Protein 5IJA (pdb70)

CATH classification: 3.40.50.1450

Structure (mmCIF, N/CA/C/O backbone):
data_5IJA
#
_entry.id   5IJA
#
_cell.length_a   43.209
_cell.length_b   64.467
_cell.length_c   106.906
_cell.angle_alpha   90.00
_cell.angle_beta   90.00
_cell.angle_gamma   90.00
#
_symmetry.space_group_name_H-M   'P 21 21 21'
#
loop_
_entity.id
_entity.type
_entity.pdbx_description
1 polymer 'Hydrogenase-specific maturation endopeptidase'
2 water water
#
loop_
_atom_site.group_PDB
_atom_site.id
_atom_site.type_symbol
_atom_site.label_atom_id
_atom_site.label_alt_id
_atom_site.label_comp_id
_atom_site.label_asym_id
_atom_site.label_entity_id
_atom_site.label_seq_id
_atom_site.pdbx_PDB_ins_code
_atom_site.Cartn_x
_atom_site.Cartn_y
_atom_site.Cartn_z
_atom_site.occupancy
_atom_site.B_iso_or_equiv
_atom_site.auth_seq_id
_atom_site.auth_comp_id
_atom_site.auth_asym_id
_atom_site.auth_atom_id
_atom_site.pdbx_PDB_model_num
ATOM 1 N N . MET A 1 1 ? 37.472 35.327 23.902 1.00 65.07 1 MET A N 1
ATOM 2 C CA . MET A 1 1 ? 37.929 36.016 25.105 1.00 60.30 1 MET A CA 1
ATOM 3 C C . MET A 1 1 ? 36.776 36.370 26.046 1.00 59.69 1 MET A C 1
ATOM 4 O O . MET A 1 1 ? 35.936 37.215 25.730 1.00 62.26 1 MET A O 1
ATOM 9 N N . ARG A 1 2 ? 36.741 35.718 27.202 1.00 52.12 2 ARG A N 1
ATOM 10 C CA . ARG A 1 2 ? 35.710 35.989 28.195 1.00 44.29 2 ARG A CA 1
ATOM 11 C C . ARG A 1 2 ? 36.365 36.588 29.412 1.00 42.41 2 ARG A C 1
ATOM 12 O O . ARG A 1 2 ? 37.341 36.046 29.914 1.00 40.58 2 ARG A O 1
ATOM 20 N N . VAL A 1 3 ? 35.819 37.700 29.882 1.00 38.25 3 VAL A N 1
ATOM 21 C CA . VAL A 1 3 ? 36.467 38.504 30.914 1.00 31.86 3 VAL A CA 1
ATOM 22 C C . VAL A 1 3 ? 35.647 38.523 32.187 1.00 31.62 3 VAL A C 1
ATOM 23 O O . VAL A 1 3 ? 34.423 38.644 32.145 1.00 35.48 3 VAL A O 1
ATOM 27 N N . LEU A 1 4 ? 36.309 38.340 33.330 1.00 30.06 4 LEU A N 1
ATOM 28 C CA . LEU A 1 4 ? 35.638 38.454 34.626 1.00 30.00 4 LEU A CA 1
ATOM 29 C C . LEU A 1 4 ? 36.190 39.651 35.387 1.00 32.21 4 LEU A C 1
ATOM 30 O O . LEU A 1 4 ? 37.402 39.829 35.463 1.00 30.47 4 LEU A O 1
ATOM 35 N N . ILE A 1 5 ? 35.307 40.480 35.929 1.00 31.33 5 ILE A N 1
ATOM 36 C CA . ILE A 1 5 ? 35.737 41.645 36.702 1.00 28.40 5 ILE A CA 1
ATOM 37 C C . ILE A 1 5 ? 35.561 41.357 38.186 1.00 30.39 5 ILE A C 1
ATOM 38 O O . ILE A 1 5 ? 34.503 40.909 38.602 1.00 32.09 5 ILE A O 1
ATOM 43 N N . LEU A 1 6 ? 36.620 41.560 38.968 1.00 25.31 6 LEU A N 1
ATOM 44 C CA . LEU A 1 6 ? 36.574 41.381 40.413 1.00 30.49 6 LEU A CA 1
ATOM 45 C C . LEU A 1 6 ? 36.632 42.739 41.086 1.00 30.55 6 LEU A C 1
ATOM 46 O O . LEU A 1 6 ? 37.636 43.425 40.986 1.00 31.15 6 LEU A O 1
ATOM 51 N N . ALA A 1 7 ? 35.557 43.128 41.764 1.00 29.92 7 ALA A N 1
ATOM 52 C CA . ALA A 1 7 ? 35.544 44.405 42.460 1.00 32.85 7 ALA A CA 1
ATOM 53 C C . ALA A 1 7 ? 35.863 44.187 43.923 1.00 31.67 7 ALA A C 1
ATOM 54 O O . ALA A 1 7 ? 35.183 43.405 44.588 1.00 33.67 7 ALA A O 1
ATOM 56 N N . LEU A 1 8 ? 36.873 44.900 44.416 1.00 30.93 8 LEU A N 1
ATOM 57 C CA . LEU A 1 8 ? 37.356 44.762 45.786 1.00 34.01 8 LEU A CA 1
ATOM 58 C C . LEU A 1 8 ? 37.095 46.050 46.525 1.00 36.06 8 LEU A C 1
ATOM 59 O O . LEU A 1 8 ? 36.945 47.098 45.904 1.00 35.98 8 LEU A O 1
ATOM 64 N N . GLY A 1 9 ? 37.076 45.974 47.853 1.00 39.18 9 GLY A N 1
ATOM 65 C CA . GLY A 1 9 ? 36.954 47.162 48.676 1.00 41.72 9 GLY A CA 1
ATOM 66 C C . GLY A 1 9 ? 35.924 47.027 49.783 1.00 40.66 9 GLY A C 1
ATOM 67 O O . GLY A 1 9 ? 35.289 45.986 49.949 1.00 38.53 9 GLY A O 1
ATOM 68 N N . ASN A 1 10 ? 35.778 48.103 50.550 1.00 42.03 10 ASN A N 1
ATOM 69 C CA . ASN A 1 10 ? 34.794 48.191 51.621 1.00 38.85 10 ASN A CA 1
ATOM 70 C C . ASN A 1 10 ? 33.974 49.457 51.413 1.00 44.68 10 ASN A C 1
ATOM 71 O O . ASN A 1 10 ? 34.493 50.571 51.502 1.00 44.28 10 ASN A O 1
ATOM 76 N N . GLU A 1 11 ? 32.700 49.271 51.114 1.00 39.05 11 GLU A N 1
ATOM 77 C CA . GLU A 1 11 ? 31.834 50.382 50.773 1.00 46.98 11 GLU A CA 1
ATOM 78 C C . GLU A 1 11 ? 31.564 51.311 51.956 1.00 50.68 11 GLU A C 1
ATOM 79 O O . GLU A 1 11 ? 31.176 52.464 51.776 1.00 48.39 11 GLU A O 1
ATOM 85 N N . LEU A 1 12 ? 31.769 50.813 53.168 1.00 45.00 12 LEU A N 1
ATOM 86 C CA . LEU A 1 12 ? 31.497 51.620 54.352 1.00 46.94 12 LEU A CA 1
ATOM 87 C C . LEU A 1 12 ? 32.672 52.519 54.755 1.00 48.88 12 LEU A C 1
ATOM 88 O O . LEU A 1 12 ? 32.636 53.171 55.802 1.00 51.25 12 LEU A O 1
ATOM 93 N N . MET A 1 13 ? 33.722 52.555 53.944 1.00 45.68 13 MET A N 1
ATOM 94 C CA . MET A 1 13 ? 34.900 53.346 54.296 1.00 45.07 13 MET A CA 1
ATOM 95 C C . MET A 1 13 ? 35.210 54.367 53.203 1.00 44.79 13 MET A C 1
ATOM 96 O O . MET A 1 13 ? 36.380 54.595 52.855 1.00 48.09 13 MET A O 1
ATOM 101 N N . LYS A 1 14 ? 34.142 54.969 52.691 1.00 44.16 14 LYS A N 1
ATOM 102 C CA . LYS A 1 14 ? 34.204 56.076 51.737 1.00 47.69 14 LYS A CA 1
ATOM 103 C C . LYS A 1 14 ? 34.866 55.678 50.429 1.00 44.43 14 LYS A C 1
ATOM 104 O O . LYS A 1 14 ? 34.309 54.895 49.658 1.00 45.49 14 LYS A O 1
ATOM 110 N N . ASP A 1 15 ? 36.053 56.221 50.194 1.00 45.51 15 ASP A N 1
ATOM 111 C CA . ASP A 1 15 ? 36.779 55.950 48.966 1.00 48.19 15 ASP A CA 1
ATOM 112 C C . ASP A 1 15 ? 37.262 54.504 48.901 1.00 46.84 15 ASP A C 1
ATOM 113 O O . ASP A 1 15 ? 37.632 54.026 47.830 1.00 41.68 15 ASP A O 1
ATOM 118 N N . ASP A 1 16 ? 37.253 53.794 50.031 1.00 44.63 16 ASP A N 1
ATOM 119 C CA . ASP A 1 16 ? 37.626 52.379 49.996 1.00 46.10 16 ASP A CA 1
ATOM 120 C C . ASP A 1 16 ? 36.528 51.530 49.346 1.00 43.16 16 ASP A C 1
ATOM 121 O O . ASP A 1 16 ? 36.682 50.318 49.182 1.00 43.95 16 ASP A O 1
ATOM 126 N N . GLY A 1 17 ? 35.433 52.165 48.941 1.00 38.04 17 GLY A N 1
ATOM 127 C CA . GLY A 1 17 ? 34.415 51.503 48.140 1.00 41.58 17 GLY A CA 1
ATOM 128 C C . GLY A 1 17 ? 34.484 51.857 46.654 1.00 35.26 17 GLY A C 1
ATOM 129 O O . GLY A 1 17 ? 33.563 51.549 45.894 1.00 38.07 17 GLY A O 1
ATOM 130 N N . ALA A 1 18 ? 35.566 52.505 46.234 1.00 36.11 18 ALA A N 1
ATOM 131 C CA . ALA A 1 18 ? 35.651 52.975 44.842 1.00 35.87 18 ALA A CA 1
ATOM 132 C C . ALA A 1 18 ? 35.589 51.796 43.864 1.00 35.31 18 ALA A C 1
ATOM 133 O O . ALA A 1 18 ? 34.873 51.837 42.853 1.00 35.34 18 ALA A O 1
ATOM 135 N N . GLY A 1 19 ? 36.322 50.740 44.193 1.00 36.51 19 GLY A N 1
ATOM 136 C CA . GLY A 1 19 ? 36.305 49.523 43.396 1.00 35.49 19 GLY A CA 1
ATOM 137 C C . GLY A 1 19 ? 34.926 48.923 43.247 1.00 33.53 19 GLY A C 1
ATOM 138 O O . GLY A 1 19 ? 34.546 48.495 42.152 1.00 35.15 19 GLY A O 1
ATOM 139 N N . LEU A 1 20 ? 34.157 48.900 44.341 1.00 33.51 20 LEU A N 1
ATOM 140 C CA . LEU A 1 20 ? 32.817 48.343 44.322 1.00 36.77 20 LEU A CA 1
ATOM 141 C C . LEU A 1 20 ? 31.888 49.202 43.474 1.00 38.23 20 LEU A C 1
ATOM 142 O O . LEU A 1 20 ? 31.048 48.681 42.747 1.00 37.87 20 LEU A O 1
ATOM 147 N N . LYS A 1 21 ? 32.056 50.522 43.547 1.00 39.30 21 LYS A N 1
ATOM 148 C CA . LYS A 1 21 ? 31.196 51.423 42.797 1.00 38.99 21 LYS A CA 1
ATOM 149 C C . LYS A 1 21 ? 31.455 51.274 41.302 1.00 37.14 21 LYS A C 1
ATOM 150 O O . LYS A 1 21 ? 30.529 51.235 40.496 1.00 36.28 21 LYS A O 1
ATOM 156 N N . ALA A 1 22 ? 32.727 51.192 40.937 1.00 36.85 22 ALA A N 1
ATOM 157 C CA . ALA A 1 22 ? 33.092 50.906 39.551 1.00 34.02 22 ALA A CA 1
ATOM 158 C C . ALA A 1 22 ? 32.497 49.570 39.100 1.00 32.89 22 ALA A C 1
ATOM 159 O O . ALA A 1 22 ? 31.921 49.469 38.015 1.00 33.81 22 ALA A O 1
ATOM 161 N N . GLY A 1 23 ? 32.599 48.555 39.953 1.00 34.67 23 GLY A N 1
ATOM 162 C CA . GLY A 1 23 ? 31.994 47.261 39.665 1.00 37.76 23 GLY A CA 1
ATOM 163 C C . GLY A 1 23 ? 30.488 47.302 39.445 1.00 38.80 23 GLY A C 1
ATOM 164 O O . GLY A 1 23 ? 29.960 46.717 38.496 1.00 37.43 23 GLY A O 1
ATOM 165 N N . ARG A 1 24 ? 29.785 48.006 40.318 1.00 38.05 24 ARG A N 1
ATOM 166 C CA . ARG A 1 24 ? 28.343 48.150 40.161 1.00 40.60 24 ARG A CA 1
ATOM 167 C C . ARG A 1 24 ? 27.985 48.850 38.850 1.00 36.46 24 ARG A C 1
ATOM 168 O O . ARG A 1 24 ? 27.050 48.446 38.172 1.00 42.63 24 ARG A O 1
ATOM 176 N N . ILE A 1 25 ? 28.742 49.875 38.472 1.00 37.34 25 ILE A N 1
ATOM 177 C CA . ILE A 1 25 ? 28.513 50.534 37.183 1.00 36.39 25 ILE A CA 1
ATOM 178 C C . ILE A 1 25 ? 28.701 49.555 36.033 1.00 41.18 25 ILE A C 1
ATOM 179 O O . ILE A 1 25 ? 27.898 49.507 35.109 1.00 40.30 25 ILE A O 1
ATOM 184 N N . LEU A 1 26 ? 29.779 48.782 36.084 1.00 37.21 26 LEU A N 1
ATOM 185 C CA . LEU A 1 26 ? 30.020 47.783 35.055 1.00 36.74 26 LEU A CA 1
ATOM 186 C C . LEU A 1 26 ? 28.933 46.694 35.052 1.00 36.02 26 LEU A C 1
ATOM 187 O O . LEU A 1 26 ? 28.526 46.230 33.988 1.00 39.93 26 LEU A O 1
ATOM 192 N N . ALA A 1 27 ? 28.458 46.303 36.236 1.00 35.23 27 ALA A N 1
ATOM 193 C CA . ALA A 1 27 ? 27.423 45.276 36.332 1.00 37.49 27 ALA A CA 1
ATOM 194 C C . ALA A 1 27 ? 26.123 45.764 35.673 1.00 41.28 27 ALA A C 1
ATOM 195 O O . ALA A 1 27 ? 25.481 45.023 34.927 1.00 43.52 27 ALA A O 1
ATOM 197 N N . GLU A 1 28 ? 25.764 47.020 35.934 1.00 42.28 28 GLU A N 1
ATOM 198 C CA . GLU A 1 28 ? 24.580 47.630 35.319 1.00 43.90 28 GLU A CA 1
ATOM 199 C C . GLU A 1 28 ? 24.728 47.688 33.803 1.00 47.36 28 GLU A C 1
ATOM 200 O O . GLU A 1 28 ? 23.737 47.651 33.072 1.00 49.80 28 GLU A O 1
ATOM 206 N N . LYS A 1 29 ? 25.972 47.750 33.331 1.00 44.97 29 LYS A N 1
ATOM 207 C CA . LYS A 1 29 ? 26.244 47.807 31.894 1.00 40.62 29 LYS A CA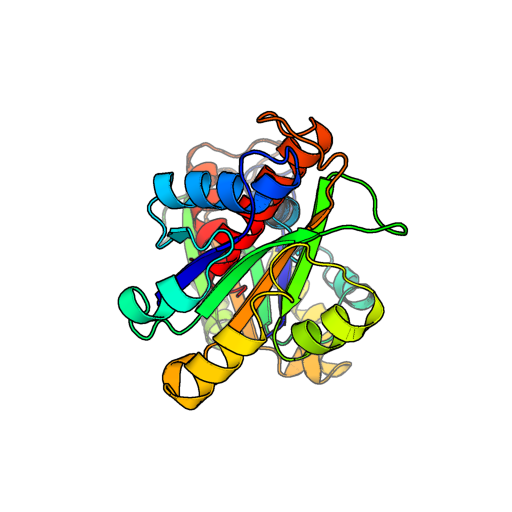 1
ATOM 208 C C . LYS A 1 29 ? 26.310 46.431 31.252 1.00 37.89 29 LYS A C 1
ATOM 209 O O . LYS A 1 29 ? 26.598 46.319 30.065 1.00 41.12 29 LYS A O 1
ATOM 215 N N . GLY A 1 30 ? 26.080 45.389 32.051 1.00 43.25 30 GLY A N 1
ATOM 216 C CA . GLY A 1 30 ? 25.980 44.031 31.537 1.00 40.27 30 GLY A CA 1
ATOM 217 C C . GLY A 1 30 ? 27.213 43.151 31.677 1.00 44.88 30 GLY A C 1
ATOM 218 O O . GLY A 1 30 ? 27.190 41.979 31.297 1.00 40.76 30 GLY A O 1
ATOM 219 N N . TYR A 1 31 ? 28.290 43.700 32.229 1.00 40.62 31 TYR A N 1
ATOM 220 C CA . TYR A 1 31 ? 29.537 42.949 32.330 1.00 38.67 31 TYR A CA 1
ATOM 221 C C . TYR A 1 31 ? 29.475 41.907 33.419 1.00 38.75 31 TYR A C 1
ATOM 222 O O . TYR A 1 31 ? 28.685 42.019 34.364 1.00 38.82 31 TYR A O 1
ATOM 231 N N . ASN A 1 32 ? 30.343 40.903 33.305 1.00 36.76 32 ASN A N 1
ATOM 232 C CA . ASN A 1 32 ? 30.416 39.858 34.302 1.00 31.49 32 ASN A CA 1
ATOM 233 C C . ASN A 1 32 ? 31.245 40.342 35.480 1.00 36.37 32 ASN A C 1
ATOM 234 O O . ASN A 1 32 ? 32.479 40.320 35.425 1.00 33.34 32 ASN A O 1
ATOM 239 N N . VAL A 1 33 ? 30.559 40.794 36.522 1.00 35.73 33 VAL A N 1
ATOM 240 C CA . VAL A 1 33 ? 31.205 41.356 37.704 1.00 35.42 33 VAL A CA 1
ATOM 241 C C . VAL A 1 33 ? 30.945 40.549 38.962 1.00 38.48 33 VAL A C 1
ATOM 242 O O . VAL A 1 33 ? 29.793 40.286 39.323 1.00 38.91 33 VAL A O 1
ATOM 246 N N . LEU A 1 34 ? 32.012 40.166 39.647 1.00 31.81 34 LEU A N 1
ATOM 247 C CA . LEU A 1 34 ? 31.872 39.554 40.963 1.00 34.43 34 LEU A CA 1
ATOM 248 C C . LEU A 1 34 ? 32.271 40.556 42.023 1.00 36.76 34 LEU A C 1
ATOM 249 O O . LEU A 1 34 ? 33.403 41.063 42.026 1.00 30.71 34 LEU A O 1
ATOM 254 N N . GLU A 1 35 ? 31.354 40.844 42.940 1.00 31.98 35 GLU A N 1
ATOM 255 C CA . GLU A 1 35 ? 31.729 41.719 44.032 1.00 30.59 35 GLU A CA 1
ATOM 256 C C . GLU A 1 35 ? 32.437 40.894 45.109 1.00 38.58 35 GLU A C 1
ATOM 257 O O . GLU A 1 35 ? 31.814 40.174 45.896 1.00 37.56 35 GLU A O 1
ATOM 263 N N . VAL A 1 36 ? 33.760 40.969 45.104 1.00 34.51 36 VAL A N 1
ATOM 264 C CA . VAL A 1 36 ? 34.564 40.204 46.043 1.00 35.80 36 VAL A CA 1
ATOM 265 C C . VAL A 1 36 ? 34.570 40.882 47.410 1.00 36.99 36 VAL A C 1
ATOM 266 O O . VAL A 1 36 ? 34.509 40.224 48.445 1.00 38.67 36 VAL A O 1
ATOM 270 N N . GLY A 1 37 ? 34.645 42.206 47.401 1.00 38.39 37 GLY A N 1
ATOM 271 C CA . GLY A 1 37 ? 34.766 42.960 48.636 1.00 37.18 37 GLY A CA 1
ATOM 272 C C . GLY A 1 37 ? 36.084 42.681 49.312 1.00 41.61 37 GLY A C 1
ATOM 273 O O . GLY A 1 37 ? 37.135 43.150 48.860 1.00 41.10 37 GLY A O 1
ATOM 274 N N . THR A 1 38 ? 36.037 41.911 50.402 1.00 40.93 38 THR A N 1
ATOM 275 C CA . THR A 1 38 ? 37.247 41.564 51.140 1.00 43.22 38 THR A CA 1
ATOM 276 C C . THR A 1 38 ? 37.411 40.053 51.289 1.00 44.80 38 THR A C 1
ATOM 277 O O . THR A 1 38 ? 38.198 39.597 52.111 1.00 48.33 38 THR A O 1
ATOM 281 N N . ASP A 1 39 ? 36.688 39.281 50.481 1.00 43.19 39 ASP A N 1
ATOM 282 C CA . ASP A 1 39 ? 36.703 37.825 50.600 1.00 41.94 39 ASP A CA 1
ATOM 283 C C . ASP A 1 39 ? 36.899 37.123 49.254 1.00 33.77 39 ASP A C 1
ATOM 284 O O . ASP A 1 39 ? 35.935 36.830 48.563 1.00 35.07 39 ASP A O 1
ATOM 289 N N . ILE A 1 40 ? 38.145 36.819 48.926 1.00 38.95 40 ILE A N 1
ATOM 290 C CA . ILE A 1 40 ? 38.463 36.276 47.610 1.00 35.32 40 ILE A CA 1
ATOM 291 C C . ILE A 1 40 ? 37.822 34.892 47.379 1.00 34.22 40 ILE A C 1
ATOM 292 O O . ILE A 1 40 ? 37.610 34.486 46.243 1.00 31.32 40 ILE A O 1
ATOM 297 N N . PHE A 1 41 ? 37.467 34.181 48.443 1.00 34.06 41 PHE A N 1
ATOM 298 C CA . PHE A 1 41 ? 36.930 32.829 48.269 1.00 37.49 41 PHE A CA 1
ATOM 299 C C . PHE A 1 41 ? 35.514 32.819 47.677 1.00 35.07 41 PHE A C 1
ATOM 300 O O . PHE A 1 41 ? 34.991 31.762 47.299 1.00 35.28 41 PHE A O 1
ATOM 308 N N . ARG A 1 42 ? 34.901 33.999 47.572 1.00 33.88 42 ARG A N 1
ATOM 309 C CA . ARG A 1 42 ? 33.672 34.148 46.795 1.00 30.32 42 ARG A CA 1
ATOM 310 C C . ARG A 1 42 ? 33.865 33.723 45.345 1.00 35.81 42 ARG A C 1
ATOM 311 O O . ARG A 1 42 ? 32.927 33.350 44.651 1.00 33.41 42 ARG A O 1
ATOM 319 N N . LEU A 1 43 ? 35.104 33.796 44.884 1.00 28.59 43 LEU A N 1
ATOM 320 C CA . LEU A 1 43 ? 35.406 33.448 43.522 1.00 32.24 43 LEU A CA 1
ATOM 321 C C . LEU A 1 43 ? 35.242 31.948 43.254 1.00 30.06 43 LEU A C 1
ATOM 322 O O . LEU A 1 43 ? 35.007 31.539 42.118 1.00 31.45 43 LEU A O 1
ATOM 327 N N . ALA A 1 44 ? 35.421 31.129 44.285 1.00 32.70 44 ALA A N 1
ATOM 328 C CA . ALA A 1 44 ? 35.304 29.682 44.104 1.00 37.78 44 ALA A CA 1
ATOM 329 C C . ALA A 1 44 ? 33.973 29.309 43.450 1.00 45.64 44 ALA A C 1
ATOM 330 O O . ALA A 1 44 ? 33.926 28.521 42.496 1.00 44.54 44 ALA A O 1
ATOM 332 N N . ASN A 1 45 ? 32.899 29.920 43.934 1.00 39.99 45 ASN A N 1
ATOM 333 C CA . ASN A 1 45 ? 31.566 29.630 43.425 1.00 47.73 45 ASN A CA 1
ATOM 334 C C . ASN A 1 45 ? 31.236 30.309 42.097 1.00 47.97 45 ASN A C 1
ATOM 335 O O . ASN A 1 45 ? 30.241 29.971 41.449 1.00 48.02 45 ASN A O 1
ATOM 340 N N . HIS A 1 46 ? 32.063 31.260 41.681 1.00 40.57 46 HIS A N 1
ATOM 341 C CA . HIS A 1 46 ? 31.688 32.117 40.565 1.00 31.68 46 HIS A CA 1
ATOM 342 C C . HIS A 1 46 ? 32.501 31.890 39.283 1.00 38.84 46 HIS A C 1
ATOM 343 O O . HIS A 1 46 ? 31.986 32.036 38.173 1.00 37.67 46 HIS A O 1
ATOM 350 N N . TYR A 1 47 ? 33.779 31.568 39.437 1.00 35.28 47 TYR A N 1
ATOM 351 C CA . TYR A 1 47 ? 34.676 31.469 38.287 1.00 33.04 47 TYR A CA 1
ATOM 352 C C . TYR A 1 47 ? 34.189 30.429 37.283 1.00 36.38 47 TYR A C 1
ATOM 353 O O . TYR A 1 47 ? 33.769 29.339 37.671 1.00 38.42 47 TYR A O 1
ATOM 362 N N . ASN A 1 48 ? 34.248 30.771 36.001 1.00 32.73 48 ASN A N 1
ATOM 363 C CA . ASN A 1 48 ? 33.765 29.889 34.939 1.00 38.73 48 ASN A CA 1
ATOM 364 C C . ASN A 1 48 ? 34.741 29.802 33.770 1.00 41.47 48 ASN A C 1
ATOM 365 O O . ASN A 1 48 ? 34.337 29.752 32.603 1.00 37.87 48 ASN A O 1
ATOM 370 N N . GLY A 1 49 ? 36.035 29.807 34.076 1.00 35.97 49 GLY A N 1
ATOM 371 C CA . GLY A 1 49 ? 37.050 29.601 33.048 1.00 35.46 49 GLY A CA 1
ATOM 372 C C . GLY A 1 49 ? 37.445 30.838 32.257 1.00 33.88 49 GLY A C 1
ATOM 373 O O . GLY A 1 49 ? 38.125 30.735 31.224 1.00 35.62 49 GLY A O 1
ATOM 374 N N . GLU A 1 50 ? 37.042 32.012 32.742 1.00 32.69 50 GLU A N 1
ATOM 375 C CA . GLU A 1 50 ? 37.331 33.266 32.048 1.00 32.38 50 GLU A CA 1
ATOM 376 C C . GLU A 1 50 ? 38.828 33.394 31.858 1.00 34.98 50 GLU A C 1
ATOM 377 O O . GLU A 1 50 ? 39.595 33.011 32.733 1.00 34.11 50 GLU A O 1
ATOM 383 N N . GLU A 1 51 ? 39.237 33.895 30.692 1.00 34.38 51 GLU A N 1
ATOM 384 C CA . GLU A 1 51 ? 40.649 33.907 30.335 1.00 33.59 51 GLU A CA 1
ATOM 385 C C . GLU A 1 51 ? 41.335 35.208 30.730 1.00 34.30 51 GLU A C 1
ATOM 386 O O . GLU A 1 51 ? 42.559 35.299 30.677 1.00 32.73 51 GLU A O 1
ATOM 392 N N . ARG A 1 52 ? 40.534 36.214 31.080 1.00 32.41 52 ARG A N 1
ATOM 393 C CA . ARG A 1 52 ? 41.038 37.502 31.529 1.00 32.00 52 ARG A CA 1
ATOM 394 C C . ARG A 1 52 ? 40.308 37.882 32.804 1.00 32.32 52 ARG A C 1
ATOM 395 O O . ARG A 1 52 ? 39.085 37.733 32.886 1.00 30.77 52 ARG A O 1
ATOM 403 N N . ILE A 1 53 ? 41.069 38.308 33.805 1.00 26.28 53 ILE A N 1
ATOM 404 C CA . ILE A 1 53 ? 40.503 38.786 35.079 1.00 26.59 53 ILE A CA 1
ATOM 405 C C . ILE A 1 53 ? 40.896 40.241 35.298 1.00 29.66 53 ILE A C 1
ATOM 406 O O . ILE A 1 53 ? 42.079 40.576 35.268 1.00 29.99 53 ILE A O 1
ATOM 411 N N . VAL A 1 54 ? 39.924 41.105 35.558 1.00 26.71 54 VAL A N 1
ATOM 412 C CA . VAL A 1 54 ? 40.219 42.508 35.775 1.00 24.94 54 VAL A CA 1
ATOM 413 C C . VAL A 1 54 ? 39.860 42.876 37.209 1.00 30.50 54 VAL A C 1
ATOM 414 O O . VAL A 1 54 ? 38.685 42.901 37.560 1.00 28.97 54 VAL A O 1
ATOM 418 N N . ILE A 1 55 ? 40.870 43.149 38.026 1.00 22.33 55 ILE A N 1
ATOM 419 C CA . ILE A 1 55 ? 40.665 43.480 39.441 1.00 27.20 55 ILE A CA 1
ATOM 420 C C . ILE A 1 55 ? 40.582 44.987 39.595 1.00 28.02 55 ILE A C 1
ATOM 421 O O . ILE A 1 55 ? 41.417 45.703 39.062 1.00 31.53 55 ILE A O 1
ATOM 426 N N . ILE A 1 56 ? 39.574 45.475 40.285 1.00 25.65 56 ILE A N 1
ATOM 427 C CA . ILE A 1 56 ? 39.425 46.892 40.514 1.00 26.63 56 ILE A CA 1
ATOM 428 C C . ILE A 1 56 ? 39.384 47.150 42.005 1.00 32.74 56 ILE A C 1
ATOM 429 O O . ILE A 1 56 ? 38.619 46.568 42.698 1.00 30.97 56 ILE A O 1
ATOM 434 N N . ASP A 1 57 ? 40.244 48.037 42.462 1.00 29.62 57 ASP A N 1
ATOM 435 C CA . ASP A 1 57 ? 40.438 48.281 43.866 1.00 30.89 57 ASP A CA 1
ATOM 436 C C . ASP A 1 57 ? 40.749 49.725 44.214 1.00 36.87 57 ASP A C 1
ATOM 437 O O . ASP A 1 57 ? 41.326 50.429 43.445 1.00 34.32 57 ASP A O 1
ATOM 442 N N . ALA A 1 58 ? 40.371 50.120 45.420 1.00 38.57 58 ALA A N 1
ATOM 443 C CA . ALA A 1 58 ? 40.837 51.367 46.025 1.00 42.42 58 ALA A CA 1
ATOM 444 C C . ALA A 1 58 ? 42.261 51.187 46.530 1.00 42.94 58 ALA A C 1
ATOM 445 O O . ALA A 1 58 ? 42.583 50.153 47.109 1.00 46.26 58 ALA A O 1
ATOM 447 N N . ILE A 1 59 ? 43.122 52.179 46.305 1.00 37.73 59 ILE A N 1
ATOM 448 C CA . ILE A 1 59 ? 44.515 52.081 46.728 1.00 40.03 59 ILE A CA 1
ATOM 449 C C . ILE A 1 59 ? 45.005 53.361 47.401 1.00 47.61 59 ILE A C 1
ATOM 450 O O . ILE A 1 59 ? 44.395 54.412 47.258 1.00 45.11 59 ILE A O 1
ATOM 455 N N . LEU A 1 60 ? 46.104 53.250 48.141 1.00 51.93 60 LEU A N 1
ATOM 456 C CA . LEU A 1 60 ? 46.783 54.415 48.694 1.00 48.80 60 LEU A CA 1
ATOM 457 C C . LEU A 1 60 ? 48.126 54.575 48.017 1.00 56.42 60 LEU A C 1
ATOM 458 O O . LEU A 1 60 ? 48.896 53.624 47.895 1.00 56.12 60 LEU A O 1
ATOM 463 N N . SER A 1 61 ? 48.397 55.791 47.567 1.00 57.81 61 SER A N 1
ATOM 464 C CA . SER A 1 61 ? 49.679 56.114 46.978 1.00 57.98 61 SER A CA 1
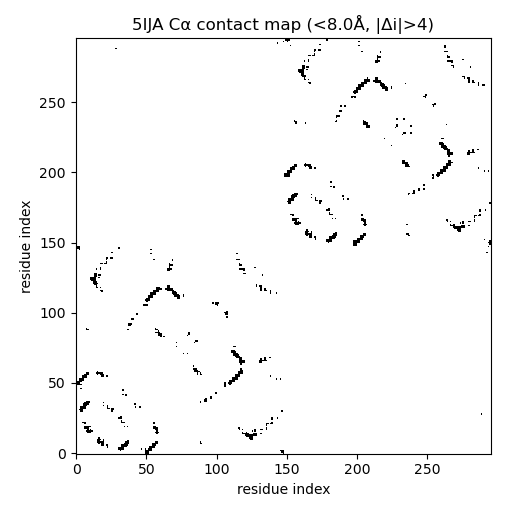ATOM 465 C C . SER A 1 61 ? 50.077 57.523 47.389 1.00 63.03 61 SER A C 1
ATOM 466 O O . SER A 1 61 ? 49.232 58.329 47.799 1.00 59.47 61 SER A O 1
ATOM 469 N N . ASP A 1 62 ? 51.367 57.813 47.297 1.00 65.07 62 ASP A N 1
ATOM 470 C CA . ASP A 1 62 ? 51.850 59.144 47.627 1.00 68.78 62 ASP A CA 1
ATOM 471 C C . ASP A 1 62 ? 52.622 59.748 46.463 1.00 68.10 62 ASP A C 1
ATOM 472 O O . ASP A 1 62 ? 52.879 60.950 46.436 1.00 73.31 62 ASP A O 1
ATOM 477 N N . LYS A 1 63 ? 52.990 58.909 45.503 1.00 62.72 63 LYS A N 1
ATOM 478 C CA . LYS A 1 63 ? 53.543 59.398 44.250 1.00 67.14 63 LYS A CA 1
ATOM 479 C C . LYS A 1 63 ? 52.429 60.075 43.456 1.00 66.83 63 LYS A C 1
ATOM 480 O O . LYS A 1 63 ? 52.678 60.978 42.655 1.00 66.14 63 LYS A O 1
ATOM 486 N N . LEU A 1 64 ? 51.195 59.644 43.705 1.00 62.51 64 LEU A N 1
ATOM 487 C CA . LEU A 1 64 ? 50.057 60.098 42.926 1.00 59.61 64 LEU A CA 1
ATOM 488 C C . LEU A 1 64 ? 49.034 60.814 43.794 1.00 62.80 64 LEU A C 1
ATOM 489 O O . LEU A 1 64 ? 49.012 60.643 45.014 1.00 62.69 64 LEU A O 1
ATOM 494 N N . LYS A 1 65 ? 48.185 61.612 43.150 1.00 58.59 65 LYS A N 1
ATOM 495 C CA . LYS A 1 65 ? 47.161 62.382 43.848 1.00 57.75 65 LYS A CA 1
ATOM 496 C C . LYS A 1 65 ? 45.825 61.646 43.808 1.00 54.28 65 LYS A C 1
ATOM 497 O O . LYS A 1 65 ? 45.606 60.821 42.933 1.00 55.86 65 LYS A O 1
ATOM 499 N N . PRO A 1 66 ? 44.933 61.937 44.761 1.00 50.87 66 PRO A N 1
ATOM 500 C CA . PRO A 1 66 ? 43.606 61.315 44.798 1.00 52.45 66 PRO A CA 1
ATOM 501 C C . PRO A 1 66 ? 42.813 61.425 43.499 1.00 53.61 66 PRO A C 1
ATOM 502 O O . PRO A 1 66 ? 42.830 62.457 42.825 1.00 51.01 66 PRO A O 1
ATOM 506 N N . GLY A 1 67 ? 42.107 60.352 43.162 1.00 51.40 67 GLY A N 1
ATOM 507 C CA . GLY A 1 67 ? 41.300 60.326 41.957 1.00 44.74 67 GLY A CA 1
ATOM 508 C C . GLY A 1 67 ? 42.075 59.798 40.768 1.00 44.57 67 GLY A C 1
ATOM 509 O O . GLY A 1 67 ? 41.509 59.526 39.706 1.00 44.89 67 GLY A O 1
ATOM 510 N N . GLU A 1 68 ? 43.384 59.662 40.946 1.00 42.03 68 GLU A N 1
ATOM 511 C CA . GLU A 1 68 ? 44.239 59.070 39.923 1.00 42.95 68 GLU A CA 1
ATOM 512 C C . GLU A 1 68 ? 43.969 57.579 39.785 1.00 39.53 68 GLU A C 1
ATOM 513 O O . GLU A 1 68 ? 43.588 56.924 40.749 1.00 38.87 68 GLU A O 1
ATOM 519 N N . VAL A 1 69 ? 44.187 57.042 38.594 1.00 36.50 69 VAL A N 1
ATOM 520 C CA . VAL A 1 69 ? 44.000 55.614 38.376 1.00 38.37 69 VAL A CA 1
ATOM 521 C C . VAL A 1 69 ? 45.256 54.963 37.787 1.00 42.54 69 VAL A C 1
ATOM 522 O O . VAL A 1 69 ? 45.878 55.500 36.870 1.00 46.37 69 VAL A O 1
ATOM 526 N N . VAL A 1 70 ? 45.633 53.811 38.336 1.00 41.92 70 VAL A N 1
ATOM 527 C CA . VAL A 1 70 ? 46.723 53.022 37.788 1.00 36.43 70 VAL A CA 1
ATOM 528 C C . VAL A 1 70 ? 46.174 51.765 37.141 1.00 36.12 70 VAL A C 1
ATOM 529 O O . VAL A 1 70 ? 45.093 51.295 37.506 1.00 34.74 70 VAL A O 1
ATOM 533 N N . HIS A 1 71 ? 46.932 51.220 36.192 1.00 34.94 71 HIS A N 1
ATOM 534 C CA . HIS A 1 71 ? 46.559 49.987 35.500 1.00 35.91 71 HIS A CA 1
ATOM 535 C C . HIS A 1 71 ? 47.796 49.163 35.217 1.00 39.03 71 HIS A C 1
ATOM 536 O O . HIS A 1 71 ? 48.614 49.534 34.381 1.00 40.47 71 HIS A O 1
ATOM 543 N N . PHE A 1 72 ? 47.922 48.038 35.915 1.00 35.90 72 PHE A N 1
ATOM 544 C CA . PHE A 1 72 ? 49.036 47.127 35.716 1.00 38.76 72 PHE A CA 1
ATOM 545 C C . PHE A 1 72 ? 48.520 45.759 35.301 1.00 38.98 72 PHE A C 1
ATOM 546 O O . PHE A 1 72 ? 47.356 45.421 35.546 1.00 37.10 72 PHE A O 1
ATOM 554 N N . SER A 1 73 ? 49.376 44.955 34.685 1.00 34.80 73 SER A N 1
ATOM 555 C CA . SER A 1 73 ? 48.975 43.594 34.357 1.00 35.82 73 SER A CA 1
ATOM 556 C C . SER A 1 73 ? 50.131 42.617 34.432 1.00 40.73 73 SER A C 1
ATOM 557 O O . SER A 1 73 ? 51.292 43.002 34.297 1.00 42.66 73 SER A O 1
ATOM 560 N N . GLY A 1 74 ? 49.801 41.346 34.643 1.00 34.74 74 GLY A N 1
ATOM 561 C CA . GLY A 1 74 ? 50.813 40.300 34.660 1.00 42.84 74 GLY A CA 1
ATOM 562 C C . GLY A 1 74 ? 51.743 40.411 35.856 1.00 41.96 74 GLY A C 1
ATOM 563 O O . GLY A 1 74 ? 51.330 40.840 36.944 1.00 41.14 74 GLY A O 1
ATOM 564 N N . GLU A 1 75 ? 53.002 40.018 35.665 1.00 40.70 75 GLU A N 1
ATOM 565 C CA . GLU A 1 75 ? 53.970 40.011 36.760 1.00 44.34 75 GLU A CA 1
ATOM 566 C C . GLU A 1 75 ? 54.198 41.425 37.298 1.00 42.70 75 GLU A C 1
ATOM 567 O O . GLU A 1 75 ? 54.527 41.613 38.466 1.00 44.45 75 GLU A O 1
ATOM 569 N N . GLU A 1 76 ? 53.984 42.414 36.434 1.00 44.58 76 GLU A N 1
ATOM 570 C CA . GLU A 1 76 ? 54.111 43.826 36.785 1.00 43.35 76 GLU A CA 1
ATOM 571 C C . GLU A 1 76 ? 53.281 44.209 38.008 1.00 45.36 76 GLU A C 1
ATOM 572 O O . GLU A 1 76 ? 53.675 45.080 38.775 1.00 46.10 76 GLU A O 1
ATOM 578 N N . ILE A 1 77 ? 52.122 43.568 38.174 1.00 42.65 77 ILE A N 1
ATOM 579 C CA . ILE A 1 77 ? 51.218 43.892 39.278 1.00 41.52 77 ILE A CA 1
ATOM 580 C C . ILE A 1 77 ? 51.911 43.735 40.618 1.00 42.78 77 ILE A C 1
ATOM 581 O O . ILE A 1 77 ? 51.812 44.598 41.497 1.00 39.03 77 ILE A O 1
ATOM 586 N N . PHE A 1 78 ? 52.623 42.625 40.765 1.00 42.39 78 PHE A N 1
ATOM 587 C CA . PHE A 1 78 ? 53.230 42.285 42.046 1.00 42.97 78 PHE A CA 1
ATOM 588 C C . PHE A 1 78 ? 54.496 43.122 42.294 1.00 42.07 78 PHE A C 1
ATOM 589 O O . PHE A 1 78 ? 54.816 43.429 43.436 1.00 46.24 78 PHE A O 1
ATOM 597 N N . GLU A 1 79 ? 55.189 43.512 41.230 1.00 44.81 79 GLU A N 1
ATOM 598 C CA . GLU A 1 79 ? 56.327 44.430 41.359 1.00 42.68 79 GLU A CA 1
ATOM 599 C C . GLU A 1 79 ? 55.859 45.813 41.820 1.00 46.48 79 GLU A C 1
ATOM 600 O O . GLU A 1 79 ? 56.526 46.475 42.607 1.00 48.05 79 GLU A O 1
ATOM 602 N N . LYS A 1 80 ? 54.746 46.279 41.287 1.00 44.06 80 LYS A N 1
ATOM 603 C CA . LYS A 1 80 ? 54.161 47.544 41.682 1.00 45.69 80 LYS A CA 1
ATOM 604 C C . LYS A 1 80 ? 53.608 47.614 43.089 1.00 50.80 80 LYS A C 1
ATOM 605 O O . LYS A 1 80 ? 53.746 48.600 43.766 1.00 52.86 80 LYS A O 1
ATOM 611 N N . LEU A 1 81 ? 52.953 46.559 43.512 1.00 45.58 81 LEU A N 1
ATOM 612 C CA . LEU A 1 81 ? 52.338 46.538 44.801 1.00 50.22 81 LEU A CA 1
ATOM 613 C C . LEU A 1 81 ? 53.399 46.502 45.866 1.00 54.44 81 LEU A C 1
ATOM 614 O O . LEU A 1 81 ? 53.094 46.641 47.032 1.00 56.56 81 LEU A O 1
ATOM 619 N N . LYS A 1 82 ? 54.621 46.191 45.475 1.00 52.13 82 LYS A N 1
ATOM 620 C CA . LYS A 1 82 ? 55.677 46.141 46.443 1.00 57.07 82 LYS A CA 1
ATOM 621 C C . LYS A 1 82 ? 55.947 47.494 47.049 1.00 65.05 82 LYS A C 1
ATOM 622 O O . LYS A 1 82 ? 55.978 47.645 48.255 1.00 64.94 82 LYS A O 1
ATOM 628 N N . ALA A 1 83 ? 56.065 48.492 46.204 1.00 66.73 83 ALA A N 1
ATOM 629 C CA . ALA A 1 83 ? 56.439 49.797 46.689 1.00 71.29 83 ALA A CA 1
ATOM 630 C C . ALA A 1 83 ? 55.391 50.838 46.359 1.00 72.27 83 ALA A C 1
ATOM 631 O O . ALA A 1 83 ? 54.832 51.502 47.227 1.00 74.46 83 ALA A O 1
ATOM 633 N N . GLU A 1 84 ? 55.135 50.977 45.083 1.00 66.90 84 GLU A N 1
ATOM 634 C CA . GLU A 1 84 ? 54.355 52.085 44.630 1.00 65.54 84 GLU A CA 1
ATOM 635 C C . GLU A 1 84 ? 52.934 52.140 45.106 1.00 62.93 84 GLU A C 1
ATOM 636 O O . GLU A 1 84 ? 52.436 53.193 45.381 1.00 59.07 84 GLU A O 1
ATOM 642 N N . ILE A 1 85 ? 52.268 51.014 45.178 1.00 59.90 85 ILE A N 1
ATOM 643 C CA . ILE A 1 85 ? 50.825 51.006 45.324 1.00 60.35 85 ILE A CA 1
ATOM 644 C C . ILE A 1 85 ? 50.417 50.289 46.569 1.00 60.73 85 ILE A C 1
ATOM 645 O O . ILE A 1 85 ? 50.999 49.288 46.874 1.00 62.85 85 ILE A O 1
ATOM 650 N N . ARG A 1 86 ? 49.402 50.759 47.265 1.00 57.93 86 ARG A N 1
ATOM 651 C CA . ARG A 1 86 ? 48.953 50.021 48.432 1.00 58.76 86 ARG A CA 1
ATOM 652 C C . ARG A 1 86 ? 47.479 49.738 48.439 1.00 52.98 86 ARG A C 1
ATOM 653 O O . ARG A 1 86 ? 46.687 50.601 48.691 1.00 51.40 86 ARG A O 1
ATOM 661 N N . SER A 1 87 ? 47.125 48.480 48.233 1.00 57.92 87 SER A N 1
ATOM 662 C CA . SER A 1 87 ? 45.759 48.078 48.437 1.00 50.38 87 SER A CA 1
ATOM 663 C C . SER A 1 87 ? 45.772 46.991 49.425 1.00 55.24 87 SER A C 1
ATOM 664 O O . SER A 1 87 ? 46.146 45.877 49.146 1.00 53.15 87 SER A O 1
ATOM 667 N N . ALA A 1 88 ? 45.236 47.314 50.577 1.00 59.20 88 ALA A N 1
ATOM 668 C CA . ALA A 1 88 ? 45.118 46.370 51.650 1.00 58.17 88 ALA A CA 1
ATOM 669 C C . ALA A 1 88 ? 44.265 45.251 51.106 1.00 54.34 88 ALA A C 1
ATOM 670 O O . ALA A 1 88 ? 44.459 44.109 51.457 1.00 50.35 88 ALA A O 1
ATOM 672 N N . HIS A 1 89 ? 43.285 45.620 50.295 1.00 50.05 89 HIS A N 1
ATOM 673 C CA . HIS A 1 89 ? 42.327 44.676 49.830 1.00 48.02 89 HIS A CA 1
ATOM 674 C C . HIS A 1 89 ? 42.869 43.600 48.926 1.00 45.31 89 HIS A C 1
ATOM 675 O O . HIS A 1 89 ? 42.688 42.460 49.207 1.00 46.53 89 HIS A O 1
ATOM 682 N N . PHE A 1 90 ? 43.610 43.951 47.901 1.00 40.10 90 PHE A N 1
ATOM 683 C CA . PHE A 1 90 ? 44.134 42.924 47.040 1.00 38.20 90 PHE A CA 1
ATOM 684 C C . PHE A 1 90 ? 45.115 42.124 47.852 1.00 43.63 90 PHE A C 1
ATOM 685 O O . PHE A 1 90 ? 45.149 40.937 47.765 1.00 41.69 90 PHE A O 1
ATOM 693 N N . MET A 1 91 ? 45.898 42.802 48.670 1.00 40.48 91 MET A N 1
ATOM 694 C CA . MET A 1 91 ? 46.859 42.119 49.536 1.00 42.22 91 MET A CA 1
ATOM 695 C C . MET A 1 91 ? 46.184 41.035 50.378 1.00 39.66 91 MET A C 1
ATOM 696 O O . MET A 1 91 ? 46.758 39.974 50.612 1.00 41.00 91 MET A O 1
ATOM 701 N N . GLY A 1 92 ? 44.958 41.303 50.807 1.00 34.12 92 GLY A N 1
ATOM 702 C CA . GLY A 1 92 ? 44.200 40.353 51.599 1.00 39.41 92 GLY A CA 1
ATOM 703 C C . GLY A 1 92 ? 43.662 39.198 50.780 1.00 43.66 92 GLY A C 1
ATOM 704 O O . GLY A 1 92 ? 43.206 38.197 51.336 1.00 39.81 92 GLY A O 1
ATOM 705 N N . ALA A 1 93 ? 43.740 39.336 49.457 1.00 41.11 93 ALA A N 1
ATOM 706 C CA . ALA A 1 93 ? 43.165 38.369 48.522 1.00 40.67 93 ALA A CA 1
ATOM 707 C C . ALA A 1 93 ? 44.204 37.461 47.890 1.00 40.60 93 ALA A C 1
ATOM 708 O O . ALA A 1 93 ? 43.866 36.404 47.347 1.00 39.50 93 ALA A O 1
ATOM 710 N N . ILE A 1 94 ? 45.460 37.889 47.925 1.00 34.53 94 ILE A N 1
ATOM 711 C CA . ILE A 1 94 ? 46.526 37.197 47.208 1.00 38.88 94 ILE A CA 1
ATOM 712 C C . ILE A 1 94 ? 46.659 35.719 47.576 1.00 41.07 94 ILE A C 1
ATOM 713 O O . ILE A 1 94 ? 46.754 34.874 46.691 1.00 39.47 94 ILE A O 1
ATOM 718 N N . ASP A 1 95 ? 46.668 35.410 48.868 1.00 40.24 95 ASP A N 1
ATOM 719 C CA . ASP A 1 95 ? 46.887 34.034 49.312 1.00 41.90 95 ASP A CA 1
ATOM 720 C C . ASP A 1 95 ? 45.761 33.121 48.815 1.00 39.45 95 ASP A C 1
ATOM 721 O O . ASP A 1 95 ? 46.007 32.031 48.286 1.00 39.05 95 ASP A O 1
ATOM 726 N N . GLY A 1 96 ? 44.534 33.597 48.955 1.00 33.58 96 GLY A N 1
ATOM 727 C CA . GLY A 1 96 ? 43.361 32.856 48.531 1.00 34.06 96 GLY A CA 1
ATOM 728 C C . GLY A 1 96 ? 43.319 32.743 47.020 1.00 35.51 96 GLY A C 1
ATOM 729 O O . GLY A 1 96 ? 42.935 31.707 46.480 1.00 31.80 96 GLY A O 1
ATOM 730 N N . LEU A 1 97 ? 43.715 33.804 46.324 1.00 30.73 97 LEU A N 1
ATOM 731 C CA . LEU A 1 97 ? 43.752 33.719 44.867 1.00 33.23 97 LEU A CA 1
ATOM 732 C C . LEU A 1 97 ? 44.773 32.675 44.441 1.00 33.62 97 LEU A C 1
ATOM 733 O O . LEU A 1 97 ? 44.522 31.923 43.504 1.00 31.26 97 LEU A O 1
ATOM 738 N N . LYS A 1 98 ? 45.920 32.633 45.128 1.00 33.04 98 LYS A N 1
ATOM 739 C CA . LYS A 1 98 ? 46.964 31.642 44.831 1.00 34.51 98 LYS A CA 1
ATOM 740 C C . LYS A 1 98 ? 46.452 30.212 44.999 1.00 29.31 98 LYS A C 1
ATOM 741 O O . LYS A 1 98 ? 46.743 29.355 44.175 1.00 31.00 98 LYS A O 1
ATOM 747 N N . LEU A 1 99 ? 45.711 29.970 46.074 1.00 32.19 99 LEU A N 1
ATOM 748 C CA . LEU A 1 99 ? 45.144 28.645 46.333 1.00 31.78 99 LEU A CA 1
ATOM 749 C C . LEU A 1 99 ? 44.164 28.261 45.229 1.00 30.37 99 LEU A C 1
ATOM 750 O O . LEU A 1 99 ? 44.205 27.133 44.722 1.00 30.64 99 LEU A O 1
ATOM 755 N N . LEU A 1 100 ? 43.281 29.192 44.859 1.00 28.77 100 LEU A N 1
ATOM 756 C CA . LEU A 1 100 ? 42.310 28.906 43.809 1.00 28.56 100 LEU A CA 1
ATOM 757 C C . LEU A 1 100 ? 42.997 28.639 4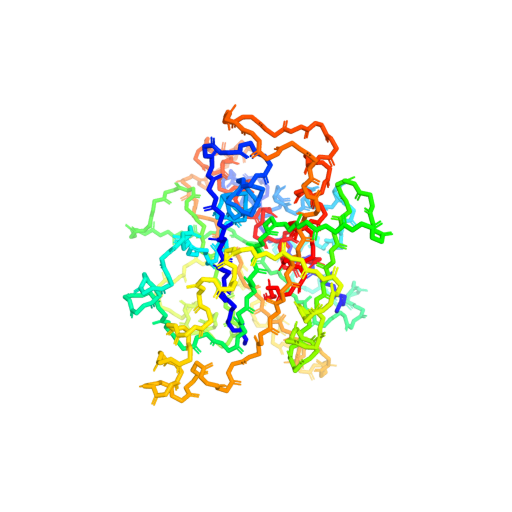2.474 1.00 29.76 100 LEU A C 1
ATOM 758 O O . LEU A 1 100 ? 42.529 27.831 41.694 1.00 29.75 100 LEU A O 1
ATOM 763 N N . MET A 1 101 ? 44.098 29.329 42.206 1.00 29.07 101 MET A N 1
ATOM 764 C CA . MET A 1 101 ? 44.886 29.035 41.013 1.00 28.06 101 MET A CA 1
ATOM 765 C C . MET A 1 101 ? 45.540 27.659 41.045 1.00 29.05 101 MET A C 1
ATOM 766 O O . MET A 1 101 ? 45.630 27.000 40.016 1.00 30.96 101 MET A O 1
ATOM 771 N N . ALA A 1 102 ? 45.993 27.228 42.217 1.00 29.59 102 ALA A N 1
ATOM 772 C CA . ALA A 1 102 ? 46.575 25.891 42.359 1.00 30.27 102 ALA A CA 1
ATOM 773 C C . ALA A 1 102 ? 45.548 24.806 42.068 1.00 36.33 102 ALA A C 1
ATOM 774 O O . ALA A 1 102 ? 45.907 23.669 41.736 1.00 36.95 102 ALA A O 1
ATOM 776 N N . LEU A 1 103 ? 44.273 25.169 42.200 1.00 32.76 103 LEU A N 1
ATOM 777 C CA . LEU A 1 103 ? 43.159 24.234 42.045 1.00 30.85 103 LEU A CA 1
ATOM 778 C C . LEU A 1 103 ? 42.466 24.301 40.691 1.00 32.73 103 LEU A C 1
ATOM 779 O O . LEU A 1 103 ? 41.638 23.435 40.366 1.00 33.01 103 LEU A O 1
ATOM 784 N N . ASP A 1 104 ? 42.794 25.316 39.896 1.00 28.86 104 ASP A N 1
ATOM 785 C CA . ASP A 1 104 ? 42.169 25.484 38.592 1.00 30.32 104 ASP A CA 1
ATOM 786 C C . ASP A 1 104 ? 43.191 26.064 37.616 1.00 32.56 104 ASP A C 1
ATOM 787 O O . ASP A 1 104 ? 43.538 27.242 37.694 1.00 29.09 104 ASP A O 1
ATOM 792 N N . GLU A 1 105 ? 43.697 25.224 36.716 1.00 33.32 105 GLU A N 1
ATOM 793 C CA . GLU A 1 105 ? 44.723 25.648 35.759 1.00 34.24 105 GLU A CA 1
ATOM 794 C C . GLU A 1 105 ? 44.281 26.806 34.885 1.00 34.53 105 GLU A C 1
ATOM 795 O O . GLU A 1 105 ? 45.117 27.574 34.411 1.00 36.01 105 GLU A O 1
ATOM 801 N N . ARG A 1 106 ? 42.980 26.943 34.652 1.00 33.65 106 ARG A N 1
ATOM 802 C CA . ARG A 1 106 ? 42.513 28.031 33.804 1.00 30.46 106 ARG A CA 1
ATOM 803 C C . ARG A 1 106 ? 42.708 29.354 34.509 1.00 27.98 106 ARG A C 1
ATOM 804 O O . ARG A 1 106 ? 43.060 30.354 33.878 1.00 31.18 106 ARG A O 1
ATOM 812 N N . LEU A 1 107 ? 42.454 29.349 35.819 1.00 25.78 107 LEU A N 1
ATOM 813 C CA . LEU A 1 107 ? 42.610 30.548 36.630 1.00 29.20 107 LEU A CA 1
ATOM 814 C C . LEU A 1 107 ? 44.076 30.886 36.751 1.00 28.57 107 LEU A C 1
ATOM 815 O O . LEU A 1 107 ? 44.471 32.057 36.684 1.00 31.16 107 LEU A O 1
ATOM 820 N N . LYS A 1 108 ? 44.884 29.851 36.927 1.00 29.39 108 LYS A N 1
ATOM 821 C CA . LYS A 1 108 ? 46.332 30.031 37.051 1.00 31.30 108 LYS A CA 1
ATOM 822 C C . LYS A 1 108 ? 46.915 30.688 35.801 1.00 31.89 108 LYS A C 1
ATOM 823 O O . LYS A 1 108 ? 47.790 31.547 35.911 1.00 34.05 108 LYS A O 1
ATOM 829 N N . ARG A 1 109 ? 46.421 30.298 34.626 1.00 31.85 109 ARG A N 1
ATOM 830 C CA . ARG A 1 109 ? 46.956 30.800 33.353 1.00 34.00 109 ARG A CA 1
ATOM 831 C C . ARG A 1 109 ? 46.243 32.060 32.846 1.00 37.27 109 ARG A C 1
ATOM 832 O O . ARG A 1 109 ? 46.630 32.633 31.823 1.00 34.35 109 ARG A O 1
ATOM 834 N N . ALA A 1 110 ? 45.205 32.497 33.556 1.00 31.74 110 ALA A N 1
ATOM 835 C CA . ALA A 1 110 ? 44.414 33.637 33.103 1.00 31.12 110 ALA A CA 1
ATOM 836 C C . ALA A 1 110 ? 45.226 34.926 33.103 1.00 32.04 110 ALA A C 1
ATOM 837 O O . ALA A 1 110 ? 46.143 35.090 33.903 1.00 34.32 110 ALA A O 1
ATOM 839 N N . GLU A 1 111 ? 44.860 35.840 32.210 1.00 31.85 111 GLU A N 1
ATOM 840 C CA . GLU A 1 111 ? 45.511 37.141 32.118 1.00 33.81 111 GLU A CA 1
ATOM 841 C C . GLU A 1 111 ? 44.974 38.056 33.212 1.00 34.93 111 GLU A C 1
ATOM 842 O O . GLU A 1 111 ? 43.780 38.321 33.249 1.00 33.42 111 GLU A O 1
ATOM 848 N N . ILE A 1 112 ? 45.844 38.529 34.098 1.00 31.11 112 ILE A N 1
ATOM 849 C CA . ILE A 1 112 ? 45.384 39.337 35.223 1.00 32.91 112 ILE A CA 1
ATOM 850 C C . ILE A 1 112 ? 45.702 40.814 35.033 1.00 37.12 112 ILE A C 1
ATOM 851 O O . ILE A 1 112 ? 46.827 41.174 34.712 1.00 34.16 112 ILE A O 1
ATOM 856 N N . HIS A 1 113 ? 44.700 41.656 35.268 1.00 30.22 113 HIS A N 1
ATOM 857 C CA . HIS A 1 113 ? 44.827 43.104 35.196 1.00 27.01 113 HIS A CA 1
ATOM 858 C C . HIS A 1 113 ? 44.413 43.719 36.516 1.00 31.46 113 HIS A C 1
ATOM 859 O O . HIS A 1 113 ? 43.493 43.219 37.172 1.00 31.34 113 HIS A O 1
ATOM 866 N N . PHE A 1 114 ? 45.078 44.802 36.903 1.00 26.05 114 PHE A N 1
ATOM 867 C CA . PHE A 1 114 ? 44.791 45.479 38.168 1.00 28.84 114 PHE A CA 1
ATOM 868 C C . PHE A 1 114 ? 44.542 46.936 37.855 1.00 29.05 114 PHE A C 1
ATOM 869 O O . PHE A 1 114 ? 45.382 47.612 37.275 1.00 31.64 114 PHE A O 1
ATOM 877 N N . ILE A 1 115 ? 43.375 47.421 38.264 1.00 28.87 115 ILE A N 1
ATOM 878 C CA . ILE A 1 115 ? 43.051 48.830 38.164 1.00 28.54 115 ILE A CA 1
ATOM 879 C C . ILE A 1 115 ? 42.927 49.377 39.570 1.00 30.46 115 ILE A C 1
ATOM 880 O O . ILE A 1 115 ? 42.087 48.909 40.350 1.00 31.41 115 ILE A O 1
ATOM 885 N N . GLY A 1 116 ? 43.781 50.339 39.909 1.00 31.75 116 GLY A N 1
ATOM 886 C CA . GLY A 1 116 ? 43.765 50.935 41.232 1.00 32.53 116 GLY A CA 1
ATOM 887 C C . GLY A 1 116 ? 43.288 52.377 41.204 1.00 35.09 116 GLY A C 1
ATOM 888 O O . GLY A 1 116 ? 43.733 53.170 40.372 1.00 37.60 116 GLY A O 1
ATOM 889 N N . ILE A 1 117 ? 42.372 52.705 42.104 1.00 31.53 117 ILE A N 1
ATOM 890 C CA . ILE A 1 117 ? 41.817 54.052 42.188 1.00 38.07 117 ILE A CA 1
ATOM 891 C C . ILE A 1 117 ? 42.325 54.709 43.458 1.00 42.65 117 ILE A C 1
ATOM 892 O O . ILE A 1 117 ? 42.020 54.249 44.565 1.00 39.44 117 ILE A O 1
ATOM 897 N N . VAL A 1 118 ? 43.110 55.772 43.302 1.00 40.99 118 VAL A N 1
ATOM 898 C CA . VAL A 1 118 ? 43.789 56.369 44.448 1.00 45.86 118 VAL A CA 1
ATOM 899 C C . VAL A 1 118 ? 42.794 57.121 45.325 1.00 44.11 118 VAL A C 1
ATOM 900 O O . VAL A 1 118 ? 42.173 58.098 44.909 1.00 44.40 118 VAL A O 1
ATOM 904 N N . ALA A 1 119 ? 42.646 56.632 46.550 1.00 42.58 119 ALA A N 1
ATOM 905 C CA . ALA A 1 119 ? 41.685 57.163 47.490 1.00 43.42 119 ALA A CA 1
ATOM 906 C C . ALA A 1 119 ? 42.155 58.488 48.098 1.00 48.24 119 ALA A C 1
ATOM 907 O O . ALA A 1 119 ? 43.339 58.827 48.050 1.00 48.14 119 ALA A O 1
ATOM 909 N N . LYS A 1 120 ? 41.212 59.217 48.672 1.00 46.68 120 LYS A N 1
ATOM 910 C CA . LYS A 1 120 ? 41.516 60.456 49.380 1.00 52.41 120 LYS A CA 1
ATOM 911 C C . LYS A 1 120 ? 41.092 60.345 50.846 1.00 53.63 120 LYS A C 1
ATOM 912 O O . LYS A 1 120 ? 41.901 60.524 51.756 1.00 58.52 120 LYS A O 1
ATOM 918 N N . GLU A 1 121 ? 39.813 60.052 51.060 1.00 55.93 121 GLU A N 1
ATOM 919 C CA . GLU A 1 121 ? 39.274 59.852 52.400 1.00 56.55 121 GLU A CA 1
ATOM 920 C C . GLU A 1 121 ? 38.851 58.399 52.608 1.00 55.33 121 GLU A C 1
ATOM 921 O O . GLU A 1 121 ? 37.833 57.961 52.069 1.00 55.87 121 GLU A O 1
ATOM 923 N N . ILE A 1 122 ? 39.637 57.653 53.381 1.00 56.24 122 ILE A N 1
ATOM 924 C CA . ILE A 1 122 ? 39.297 56.268 53.709 1.00 56.32 122 ILE A CA 1
ATOM 925 C C . ILE A 1 122 ? 38.737 56.181 55.124 1.00 59.24 122 ILE A C 1
ATOM 926 O O . ILE A 1 122 ? 39.085 55.284 55.880 1.00 65.13 122 ILE A O 1
ATOM 928 N N . ASP A 1 123 ? 37.872 57.128 55.470 1.00 60.79 123 ASP A N 1
ATOM 929 C CA . ASP A 1 123 ? 37.218 57.165 56.775 1.00 56.49 123 ASP A CA 1
ATOM 930 C C . ASP A 1 123 ? 35.783 56.662 56.633 1.00 51.15 123 ASP A C 1
ATOM 931 O O . ASP A 1 123 ? 35.365 56.325 55.537 1.00 50.13 123 ASP A O 1
ATOM 936 N N . LEU A 1 124 ? 35.0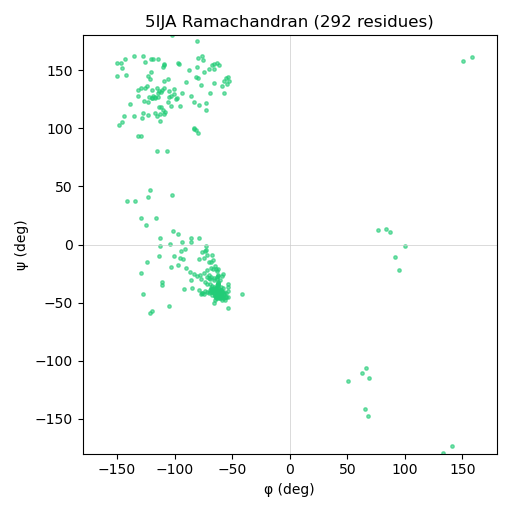34 56.626 57.733 1.00 50.37 124 LEU A N 1
ATOM 937 C CA . LEU A 1 124 ? 33.693 56.029 57.752 1.00 46.92 124 LEU A CA 1
ATOM 938 C C . LEU A 1 124 ? 32.671 56.833 56.962 1.00 50.98 124 LEU A C 1
ATOM 939 O O . LEU A 1 124 ? 32.546 58.044 57.158 1.00 52.41 124 LEU A O 1
ATOM 944 N N . GLY A 1 125 ? 31.929 56.147 56.090 1.00 51.64 125 GLY A N 1
ATOM 945 C CA . GLY A 1 125 ? 30.910 56.767 55.252 1.00 51.36 125 GLY A CA 1
ATOM 946 C C . GLY A 1 125 ? 30.692 56.054 53.920 1.00 54.17 125 GLY A C 1
ATOM 947 O O . GLY A 1 125 ? 31.583 55.350 53.426 1.00 46.98 125 GLY A O 1
ATOM 948 N N . MET A 1 126 ? 29.513 56.257 53.330 1.00 47.99 126 MET A N 1
ATOM 949 C CA . MET A 1 126 ? 29.096 55.528 52.133 1.00 55.71 126 MET A CA 1
ATOM 950 C C . MET A 1 126 ? 29.176 56.331 50.827 1.00 59.24 126 MET A C 1
ATOM 951 O O . MET A 1 126 ? 28.840 55.813 49.755 1.00 55.48 126 MET A O 1
ATOM 956 N N . GLU A 1 127 ? 29.612 57.585 50.911 1.00 53.26 127 GLU A N 1
ATOM 957 C CA . GLU A 1 127 ? 29.701 58.427 49.723 1.00 56.73 127 GLU A CA 1
ATOM 958 C C . GLU A 1 127 ? 31.151 58.600 49.278 1.00 51.39 127 GLU A C 1
ATOM 959 O O . GLU A 1 127 ? 32.061 58.708 50.099 1.00 52.11 127 GLU A O 1
ATOM 961 N N . LEU A 1 128 ? 31.362 58.619 47.966 1.00 49.67 128 LEU A N 1
ATOM 962 C CA . LEU A 1 128 ? 32.684 58.889 47.422 1.00 48.51 128 LEU A CA 1
ATOM 963 C C . LEU A 1 128 ? 32.968 60.389 47.391 1.00 51.76 128 LEU A C 1
ATOM 964 O O . LEU A 1 128 ? 32.064 61.194 47.152 1.00 50.59 128 LEU A O 1
ATOM 969 N N . SER A 1 129 ? 34.221 60.751 47.642 1.00 43.98 129 SER A N 1
ATOM 970 C CA . SER A 1 129 ? 34.679 62.120 47.451 1.00 50.00 129 SER A CA 1
ATOM 971 C C . SER A 1 129 ? 34.633 62.476 45.974 1.00 52.04 129 SER A C 1
ATOM 972 O O . SER A 1 129 ? 34.708 61.588 45.117 1.00 47.75 129 SER A O 1
ATOM 975 N N . ASP A 1 130 ? 34.515 63.769 45.676 1.00 51.18 130 ASP A N 1
ATOM 976 C CA . ASP A 1 130 ? 34.366 64.211 44.295 1.00 52.12 130 ASP A CA 1
ATOM 977 C C . ASP A 1 130 ? 35.556 63.767 43.442 1.00 46.86 130 ASP A C 1
ATOM 978 O O . ASP A 1 130 ? 35.367 63.336 42.312 1.00 47.18 130 ASP A O 1
ATOM 983 N N . GLU A 1 131 ? 36.772 63.847 43.978 1.00 45.84 131 GLU A N 1
ATOM 984 C CA . GLU A 1 131 ? 37.954 63.479 43.200 1.00 41.03 131 GLU A CA 1
ATOM 985 C C . GLU A 1 131 ? 37.943 62.003 42.786 1.00 49.05 131 GLU A C 1
ATOM 986 O O . GLU A 1 131 ? 38.435 61.638 41.712 1.00 45.87 131 GLU A O 1
ATOM 992 N N . VAL A 1 132 ? 37.385 61.159 43.647 1.00 44.02 132 VAL A N 1
ATOM 993 C CA . VAL A 1 132 ? 37.376 59.718 43.412 1.00 41.69 132 VAL A CA 1
ATOM 994 C C . VAL A 1 132 ? 36.211 59.320 42.494 1.00 44.68 132 VAL A C 1
ATOM 995 O O . VAL A 1 132 ? 36.293 58.314 41.790 1.00 43.35 132 VAL A O 1
ATOM 999 N N . LYS A 1 133 ? 35.146 60.120 42.465 1.00 39.53 133 LYS A N 1
ATOM 1000 C CA . LYS A 1 133 ? 34.092 59.928 41.463 1.00 44.98 133 LYS A CA 1
ATOM 1001 C C . LYS A 1 133 ? 34.686 59.954 40.058 1.00 42.37 133 LYS A C 1
ATOM 1002 O O . LYS A 1 133 ? 34.349 59.125 39.201 1.00 44.51 133 LYS A O 1
ATOM 1008 N N . ALA A 1 134 ? 35.562 60.928 39.832 1.00 42.63 134 ALA A N 1
ATOM 1009 C CA . ALA A 1 134 ? 36.265 61.069 38.567 1.00 42.61 134 ALA A CA 1
ATOM 1010 C C . ALA A 1 134 ? 37.110 59.832 38.275 1.00 43.10 134 ALA A C 1
ATOM 1011 O O . ALA A 1 134 ? 37.137 59.335 37.144 1.00 38.89 134 ALA A O 1
ATOM 1013 N N . GLY A 1 135 ? 37.795 59.345 39.304 1.00 40.46 135 GLY A N 1
ATOM 1014 C CA . GLY A 1 135 ? 38.572 58.128 39.200 1.00 36.76 135 GLY A CA 1
ATOM 1015 C C . GLY A 1 135 ? 37.727 56.919 38.852 1.00 33.54 135 GLY A C 1
ATOM 1016 O O . GLY A 1 135 ? 38.127 56.118 38.022 1.00 37.52 135 GLY A O 1
ATOM 1017 N N . VAL A 1 136 ? 36.554 56.783 39.469 1.00 34.01 136 VAL A N 1
ATOM 1018 C CA . VAL A 1 136 ? 35.670 55.653 39.157 1.00 34.66 136 VAL A CA 1
ATOM 1019 C C . VAL A 1 136 ? 35.292 55.646 37.681 1.00 38.34 136 VAL A C 1
ATOM 1020 O O . VAL A 1 136 ? 35.259 54.597 37.028 1.00 35.35 136 VAL A O 1
ATOM 1024 N N . GLN A 1 137 ? 35.026 56.830 37.149 1.00 36.44 137 GLN A N 1
ATOM 1025 C CA . GLN A 1 137 ? 34.693 56.964 35.740 1.00 40.38 137 GLN A CA 1
ATOM 1026 C C . GLN A 1 137 ? 35.819 56.468 34.841 1.00 32.47 137 GLN A C 1
ATOM 1027 O O . GLN A 1 137 ? 35.580 55.714 33.888 1.00 35.41 137 GLN A O 1
ATOM 1033 N N . LYS A 1 138 ? 37.052 56.848 35.151 1.00 36.82 138 LYS A N 1
ATOM 1034 C CA . LYS A 1 138 ? 38.150 56.405 34.296 1.00 39.29 138 LYS A CA 1
ATOM 1035 C C . LYS A 1 138 ? 38.474 54.924 34.508 1.00 37.48 138 LYS A C 1
ATOM 1036 O O . LYS A 1 138 ? 38.883 54.247 33.564 1.00 35.45 138 LYS A O 1
ATOM 1042 N N . ALA A 1 139 ? 38.297 54.423 35.733 1.00 35.39 139 ALA A N 1
ATOM 1043 C CA . ALA A 1 139 ? 38.461 52.992 35.973 1.00 32.94 139 ALA A CA 1
ATOM 1044 C C . ALA A 1 139 ? 37.466 52.187 35.143 1.00 32.87 139 ALA A C 1
ATOM 1045 O O . ALA A 1 139 ? 37.814 51.143 34.575 1.00 32.31 139 ALA A O 1
ATOM 1047 N N . VAL A 1 140 ? 36.232 52.676 35.065 1.00 28.81 140 VAL A N 1
ATOM 1048 C CA . VAL A 1 140 ? 35.202 52.004 34.276 1.00 32.32 140 VAL A CA 1
ATOM 1049 C C . VAL A 1 140 ? 35.568 51.987 32.789 1.00 34.33 140 VAL A C 1
ATOM 1050 O O . VAL A 1 140 ? 35.376 50.972 32.106 1.00 30.84 140 VAL A O 1
ATOM 1054 N N . GLU A 1 141 ? 36.119 53.095 32.305 1.00 35.81 141 GLU A N 1
ATOM 1055 C CA . GLU A 1 141 ? 36.544 53.205 30.903 1.00 38.81 141 GLU A CA 1
ATOM 1056 C C . GLU A 1 141 ? 37.646 52.218 30.544 1.00 38.35 141 GLU A C 1
ATOM 1057 O O . GLU A 1 141 ? 37.603 51.583 29.488 1.00 40.43 141 GLU A O 1
ATOM 1063 N N . ILE A 1 142 ? 38.637 52.102 31.421 1.00 34.51 142 ILE A N 1
ATOM 1064 C CA . ILE A 1 142 ? 39.717 51.136 31.224 1.00 35.08 142 ILE A CA 1
ATOM 1065 C C . ILE A 1 142 ? 39.171 49.714 31.202 1.00 30.43 142 ILE A C 1
ATOM 1066 O O . ILE A 1 142 ? 39.517 48.922 30.334 1.00 34.22 142 ILE A O 1
ATOM 1071 N N . ALA A 1 143 ? 38.299 49.387 32.147 1.00 32.69 143 ALA A N 1
ATOM 1072 C CA . ALA A 1 143 ? 37.764 48.038 32.242 1.00 32.14 143 ALA A CA 1
ATOM 1073 C C . ALA A 1 143 ? 36.925 47.649 31.011 1.00 37.12 143 ALA A C 1
ATOM 1074 O O . ALA A 1 143 ? 36.952 46.497 30.576 1.00 36.60 143 ALA A O 1
ATOM 1076 N N . GLU A 1 144 ? 36.163 48.596 30.464 1.00 36.85 144 GLU A N 1
ATOM 1077 C CA . GLU A 1 144 ? 35.326 48.293 29.292 1.00 34.85 144 GLU A CA 1
ATOM 1078 C C . GLU A 1 144 ? 36.191 47.942 28.088 1.00 37.91 144 GLU A C 1
ATOM 1079 O O . GLU A 1 144 ? 35.852 47.054 27.302 1.00 41.41 144 GLU A O 1
ATOM 1085 N N . LYS A 1 145 ? 37.311 48.641 27.952 1.00 34.28 145 LYS A N 1
ATOM 1086 C CA . LYS A 1 145 ? 38.294 48.298 26.933 1.00 40.47 145 LYS A CA 1
ATOM 1087 C C . LYS A 1 145 ? 38.860 46.888 27.129 1.00 44.18 145 LYS A C 1
ATOM 1088 O O . LYS A 1 145 ? 39.030 46.152 26.160 1.00 47.83 145 LYS A O 1
ATOM 1094 N N . LEU A 1 146 ? 39.139 46.501 28.373 1.00 40.71 146 LEU A N 1
ATOM 1095 C CA . LEU A 1 146 ? 39.725 45.191 28.622 1.00 37.27 146 LEU A CA 1
ATOM 1096 C C . LEU A 1 146 ? 38.716 44.069 28.406 1.00 44.17 146 LEU A C 1
ATOM 1097 O O . LEU A 1 146 ? 39.087 42.916 28.173 1.00 43.28 146 LEU A O 1
ATOM 1102 N N . ALA A 1 147 ? 37.438 44.411 28.487 1.00 41.01 147 ALA A N 1
ATOM 1103 C CA . ALA A 1 147 ? 36.376 43.422 28.393 1.00 49.01 147 ALA A CA 1
ATOM 1104 C C . ALA A 1 147 ? 35.673 43.521 27.049 1.00 55.79 147 ALA A C 1
ATOM 1105 O O . ALA A 1 147 ? 34.598 44.115 26.943 1.00 59.85 147 ALA A O 1
ATOM 1107 N N . LYS A 1 148 ? 36.288 42.939 26.023 1.00 57.64 148 LYS A N 1
ATOM 1108 C CA . LYS A 1 148 ? 35.743 43.010 24.671 1.00 62.58 148 LYS A CA 1
ATOM 1109 C C . LYS A 1 148 ? 34.778 41.869 24.370 1.00 66.86 148 LYS A C 1
ATOM 1110 O O . LYS A 1 148 ? 33.723 42.086 23.772 1.00 73.08 148 LYS A O 1
ATOM 1116 N N . MET B 1 1 ? 39.423 47.759 16.258 1.00 57.98 1 MET B N 1
ATOM 1117 C CA . MET B 1 1 ? 38.752 47.503 14.990 1.00 55.82 1 MET B CA 1
ATOM 1118 C C . MET B 1 1 ? 37.918 48.697 14.577 1.00 54.99 1 MET B C 1
ATOM 1119 O O . MET B 1 1 ? 37.565 49.530 15.413 1.00 57.01 1 MET B O 1
ATOM 1124 N N . ARG B 1 2 ? 37.609 48.783 13.287 1.00 48.53 2 ARG B N 1
ATOM 1125 C CA . ARG B 1 2 ? 36.562 49.686 12.825 1.00 49.06 2 ARG B CA 1
ATOM 1126 C C . ARG B 1 2 ? 35.250 48.906 12.834 1.00 47.55 2 ARG B C 1
ATOM 1127 O O . ARG B 1 2 ? 35.220 47.728 12.484 1.00 45.52 2 ARG B O 1
ATOM 1135 N N . VAL B 1 3 ? 34.169 49.544 13.261 1.00 47.37 3 VAL B N 1
ATOM 1136 C CA . VAL B 1 3 ? 32.905 48.824 13.380 1.00 39.15 3 VAL B CA 1
ATOM 1137 C C . VAL B 1 3 ? 31.855 49.458 12.486 1.00 38.16 3 VAL B C 1
ATOM 1138 O O . VAL B 1 3 ? 31.710 50.682 12.448 1.00 39.60 3 VAL B O 1
ATOM 1142 N N . LEU B 1 4 ? 31.146 48.614 11.741 1.00 38.40 4 LEU B N 1
ATOM 1143 C CA . LEU B 1 4 ? 30.045 49.060 10.909 1.00 36.15 4 LEU B CA 1
ATOM 1144 C C . LEU B 1 4 ? 28.751 48.453 11.457 1.00 31.25 4 LEU B C 1
ATOM 1145 O O . LEU B 1 4 ? 28.670 47.245 11.676 1.00 33.46 4 LEU B O 1
ATOM 1150 N N . ILE B 1 5 ? 27.766 49.306 11.711 1.00 36.93 5 ILE B N 1
ATOM 1151 C CA . ILE B 1 5 ? 26.461 48.834 12.173 1.00 31.24 5 ILE B CA 1
ATOM 1152 C C . ILE B 1 5 ? 25.479 48.803 11.006 1.00 30.33 5 ILE B C 1
ATOM 1153 O O . ILE B 1 5 ? 25.357 49.774 10.268 1.00 30.22 5 ILE B O 1
ATOM 1158 N N . LEU B 1 6 ? 24.792 47.673 10.830 1.00 30.17 6 LEU B N 1
ATOM 1159 C CA . LEU B 1 6 ? 23.806 47.532 9.757 1.00 27.56 6 LEU B CA 1
ATOM 1160 C C . LEU B 1 6 ? 22.424 47.504 10.400 1.00 29.49 6 LEU B C 1
ATOM 1161 O O . LEU B 1 6 ? 22.108 46.563 11.124 1.00 32.03 6 LEU B O 1
ATOM 1166 N N . ALA B 1 7 ? 21.636 48.547 10.152 1.00 29.27 7 ALA B N 1
ATOM 1167 C CA . ALA B 1 7 ? 20.312 48.671 10.733 1.00 33.48 7 ALA B CA 1
ATOM 1168 C C . ALA B 1 7 ? 19.277 48.148 9.738 1.00 28.94 7 ALA B C 1
ATOM 1169 O O . ALA B 1 7 ? 19.169 48.670 8.632 1.00 29.12 7 ALA B O 1
ATOM 1171 N N . LEU B 1 8 ? 18.537 47.104 10.125 1.00 28.63 8 LEU B N 1
ATOM 1172 C CA . LEU B 1 8 ? 17.563 46.505 9.226 1.00 25.91 8 LEU B CA 1
ATOM 1173 C C . LEU B 1 8 ? 16.158 46.817 9.699 1.00 28.40 8 LEU B C 1
ATOM 1174 O O . LEU B 1 8 ? 15.938 47.044 10.879 1.00 28.48 8 LEU B O 1
ATOM 1179 N N . GLY B 1 9 ? 15.212 46.813 8.770 1.00 29.26 9 GLY B N 1
ATOM 1180 C CA . GLY B 1 9 ? 13.815 46.934 9.165 1.00 29.05 9 GLY B CA 1
ATOM 1181 C C . GLY B 1 9 ? 12.978 47.792 8.243 1.00 30.92 9 GLY B C 1
ATOM 1182 O O . GLY B 1 9 ? 13.416 48.200 7.156 1.00 30.84 9 GLY B O 1
ATOM 1183 N N . ASN B 1 10 ? 11.741 48.021 8.670 1.00 32.90 10 ASN B N 1
ATOM 1184 C CA . ASN B 1 10 ? 10.759 48.777 7.893 1.00 33.37 10 ASN B CA 1
ATOM 1185 C C . ASN B 1 10 ? 10.056 49.755 8.817 1.00 31.59 10 ASN B C 1
ATOM 1186 O O . ASN B 1 10 ? 9.261 49.351 9.664 1.00 31.48 10 ASN B O 1
ATOM 1191 N N . GLU B 1 11 ? 10.322 51.038 8.622 1.00 31.89 11 GLU B N 1
ATOM 1192 C CA . GLU B 1 11 ? 9.837 52.085 9.517 1.00 33.11 11 GLU B CA 1
ATOM 1193 C C . GLU B 1 11 ? 8.309 52.240 9.538 1.00 33.21 11 GLU B C 1
ATOM 1194 O O . GLU B 1 11 ? 7.750 52.817 10.473 1.00 32.50 11 GLU B O 1
ATOM 1200 N N . LEU B 1 12 ? 7.632 51.724 8.518 1.00 31.71 12 LEU B N 1
ATOM 1201 C CA . LEU B 1 12 ? 6.183 51.904 8.438 1.00 32.46 12 LEU B CA 1
ATOM 1202 C C . LEU B 1 12 ? 5.456 50.706 8.979 1.00 33.57 12 LEU B C 1
ATOM 1203 O O . LEU B 1 12 ? 4.232 50.609 8.857 1.00 33.27 12 LEU B O 1
ATOM 1208 N N . MET B 1 13 ? 6.195 49.788 9.595 1.00 29.17 13 MET B N 1
ATOM 1209 C CA . MET B 1 13 ? 5.553 48.599 10.135 1.00 27.82 13 MET B CA 1
ATOM 1210 C C . MET B 1 13 ? 5.798 48.482 11.643 1.00 30.25 13 MET B C 1
ATOM 1211 O O . MET B 1 13 ? 6.152 47.414 12.131 1.00 29.63 13 MET B O 1
ATOM 1216 N N . LYS B 1 14 ? 5.595 49.597 12.352 1.00 27.13 14 LYS B N 1
ATOM 1217 C CA . LYS B 1 14 ? 5.655 49.661 13.808 1.00 25.76 14 LYS B CA 1
ATOM 1218 C C . LYS B 1 14 ? 6.955 49.033 14.325 1.00 29.77 14 LYS B C 1
ATOM 1219 O O . LYS B 1 14 ? 8.039 49.514 13.976 1.00 25.40 14 LYS B O 1
ATOM 1225 N N . ASP B 1 15 ? 6.853 47.957 15.106 1.00 26.44 15 ASP B N 1
ATOM 1226 C CA . ASP B 1 15 ? 8.049 47.363 15.737 1.00 27.76 15 ASP B CA 1
ATOM 1227 C C . ASP B 1 15 ? 9.044 46.727 14.769 1.00 26.69 15 ASP B C 1
ATOM 1228 O O . ASP B 1 15 ? 10.190 46.479 15.148 1.00 28.76 15 ASP B O 1
ATOM 1233 N N . ASP B 1 16 ? 8.631 46.521 13.517 1.00 29.66 16 ASP B N 1
ATOM 1234 C CA . ASP B 1 16 ? 9.551 46.054 12.496 1.00 34.79 16 ASP B CA 1
ATOM 1235 C C . ASP B 1 16 ? 10.505 47.179 12.081 1.00 26.18 16 ASP B C 1
ATOM 1236 O O . ASP B 1 16 ? 11.442 46.938 11.315 1.00 31.87 16 ASP B O 1
ATOM 1241 N N . GLY B 1 17 ? 10.292 48.389 12.607 1.00 23.86 17 GLY B N 1
ATOM 1242 C CA . GLY B 1 17 ? 11.236 49.486 12.410 1.00 27.06 17 GLY B CA 1
ATOM 1243 C C . GLY B 1 17 ? 12.274 49.642 13.516 1.00 29.81 17 GLY B C 1
ATOM 1244 O O . GLY B 1 17 ? 13.106 50.553 13.478 1.00 27.31 17 GLY B O 1
ATOM 1245 N N . ALA B 1 18 ? 12.233 48.752 14.507 1.00 23.80 18 ALA B N 1
ATOM 1246 C CA . ALA B 1 18 ? 13.060 48.901 15.703 1.00 29.51 18 ALA B CA 1
ATOM 1247 C C . ALA B 1 18 ? 14.558 48.995 15.378 1.00 29.74 18 ALA B C 1
ATOM 1248 O O . ALA B 1 18 ? 15.283 49.787 15.986 1.00 27.82 18 ALA B O 1
ATOM 1250 N N . GLY B 1 19 ? 15.008 48.178 14.427 1.00 28.23 19 GLY B N 1
ATOM 1251 C CA . GLY B 1 19 ? 16.416 48.152 14.049 1.00 26.17 19 GLY B CA 1
ATOM 1252 C C . GLY B 1 19 ? 16.862 49.489 13.499 1.00 29.19 19 GLY B C 1
ATOM 1253 O O . GLY B 1 19 ? 17.990 49.945 13.743 1.00 30.59 19 GLY B O 1
ATOM 1254 N N . LEU B 1 20 ? 15.953 50.147 12.787 1.00 28.96 20 LEU B N 1
ATOM 1255 C CA . LEU B 1 20 ? 16.256 51.432 12.156 1.00 33.48 20 LEU B CA 1
ATOM 1256 C C . LEU B 1 20 ? 16.332 52.537 13.206 1.00 36.87 20 LEU B C 1
ATOM 1257 O O . LEU B 1 20 ? 17.177 53.432 13.130 1.00 36.09 20 LEU B O 1
ATOM 1262 N N . LYS B 1 21 ? 15.424 52.475 14.177 1.00 33.37 21 LYS B N 1
ATOM 1263 C CA . LYS B 1 21 ? 15.398 53.471 15.237 1.00 31.70 21 LYS B CA 1
ATOM 1264 C C . LYS B 1 21 ? 16.657 53.352 16.073 1.00 31.57 21 LYS B C 1
ATOM 1265 O O . LYS B 1 21 ? 17.241 54.353 16.467 1.00 35.51 21 LYS B O 1
ATOM 1271 N N . ALA B 1 22 ? 17.083 52.126 16.339 1.00 31.28 22 ALA B N 1
ATOM 1272 C CA . ALA B 1 22 ? 18.329 51.918 17.054 1.00 30.54 22 ALA B CA 1
ATOM 1273 C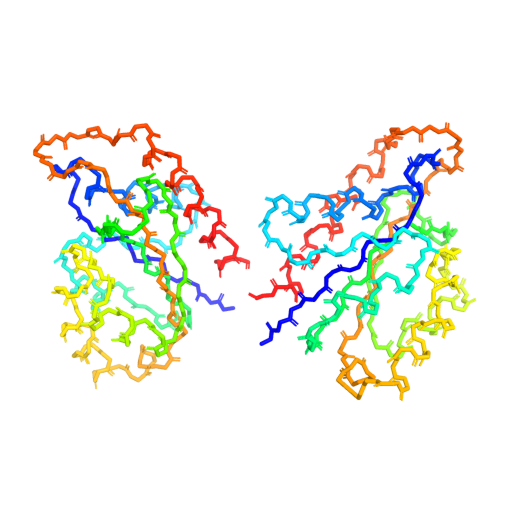 C . ALA B 1 22 ? 19.492 52.454 16.226 1.00 37.16 22 ALA B C 1
ATOM 1274 O O . ALA B 1 22 ? 20.354 53.163 16.742 1.00 35.65 22 ALA B O 1
ATOM 1276 N N . GLY B 1 23 ? 19.516 52.134 14.936 1.00 32.68 23 GLY B N 1
ATOM 1277 C CA . GLY B 1 23 ? 20.576 52.655 14.081 1.00 38.35 23 GLY B CA 1
ATOM 1278 C C . GLY B 1 23 ? 20.701 54.174 14.099 1.00 39.32 23 GLY B C 1
ATOM 1279 O O . GLY B 1 23 ? 21.808 54.721 14.142 1.00 39.25 23 GLY B O 1
ATOM 1280 N N . ARG B 1 24 ? 19.573 54.874 14.073 1.00 35.71 24 ARG B N 1
ATOM 1281 C CA . ARG B 1 24 ? 19.616 56.334 14.035 1.00 37.81 24 ARG B CA 1
ATOM 1282 C C . ARG B 1 24 ? 20.111 56.945 15.325 1.00 39.11 24 ARG B C 1
ATOM 1283 O O . ARG B 1 24 ? 20.741 57.994 15.305 1.00 39.63 24 ARG B O 1
ATOM 1291 N N . ILE B 1 25 ? 19.790 56.301 16.443 1.00 37.50 25 ILE B N 1
ATOM 1292 C CA . ILE B 1 25 ? 20.299 56.721 17.736 1.00 40.20 25 ILE B CA 1
ATOM 1293 C C . ILE B 1 25 ? 21.821 56.579 17.707 1.00 43.53 25 ILE B C 1
ATOM 1294 O O . ILE B 1 25 ? 22.556 57.490 18.104 1.00 41.40 25 ILE B O 1
ATOM 1299 N N . LEU B 1 26 ? 22.288 55.446 17.188 1.00 41.19 26 LEU B N 1
ATOM 1300 C CA . LEU B 1 26 ? 23.725 55.193 17.101 1.00 40.75 26 LEU B CA 1
ATOM 1301 C C . LEU B 1 26 ? 24.417 56.139 16.104 1.00 39.87 26 LEU B C 1
ATOM 1302 O O . LEU B 1 26 ? 25.546 56.572 16.336 1.00 46.14 26 LEU B O 1
ATOM 1307 N N . ALA B 1 27 ? 23.744 56.474 15.009 1.00 42.49 27 ALA B N 1
ATOM 1308 C CA . ALA B 1 27 ? 24.321 57.399 14.032 1.00 42.47 27 ALA B CA 1
ATOM 1309 C C . ALA B 1 27 ? 24.501 58.780 14.664 1.00 48.17 27 ALA B C 1
ATOM 1310 O O . ALA B 1 27 ? 25.545 59.419 14.508 1.00 46.73 27 ALA B O 1
ATOM 1312 N N . GLU B 1 28 ? 23.486 59.229 15.395 1.00 46.84 28 GLU B N 1
ATOM 1313 C CA . GLU B 1 28 ? 23.557 60.521 16.064 1.00 51.27 28 GLU B CA 1
ATOM 1314 C C . GLU B 1 28 ? 24.675 60.533 17.123 1.00 50.28 28 GLU B C 1
ATOM 1315 O O . GLU B 1 28 ? 25.255 61.579 17.399 1.00 54.65 28 GLU B O 1
ATOM 1321 N N . LYS B 1 29 ? 25.000 59.373 17.689 1.00 49.37 29 LYS B N 1
ATOM 1322 C CA . LYS B 1 29 ? 26.120 59.259 18.626 1.00 43.00 29 LYS B CA 1
ATOM 1323 C C . LYS B 1 29 ? 27.472 59.202 17.915 1.00 49.60 29 LYS B C 1
ATOM 1324 O O . LYS B 1 29 ? 28.501 58.966 18.553 1.00 46.74 29 LYS B O 1
ATOM 1330 N N . GLY B 1 30 ? 27.458 59.375 16.596 1.00 50.70 30 GLY B N 1
ATOM 1331 C CA . GLY B 1 30 ? 28.682 59.433 15.815 1.00 51.14 30 GLY B CA 1
ATOM 1332 C C . GLY B 1 30 ? 29.231 58.101 15.338 1.00 49.14 30 GLY B C 1
ATOM 1333 O O . GLY B 1 30 ? 30.355 58.038 14.840 1.00 46.45 30 GLY B O 1
ATOM 1334 N N . TYR B 1 31 ? 28.450 57.035 15.480 1.00 44.77 31 TYR B N 1
ATOM 1335 C CA . TYR B 1 31 ? 28.859 55.730 14.959 1.00 42.10 31 TYR B CA 1
ATOM 1336 C C . TYR B 1 31 ? 28.620 55.597 13.464 1.00 37.26 31 TYR B C 1
ATOM 1337 O O . TYR B 1 31 ? 27.825 56.345 12.873 1.00 39.44 31 TYR B O 1
ATOM 1346 N N . ASN B 1 32 ? 29.327 54.640 12.865 1.00 37.52 32 ASN B N 1
ATOM 1347 C CA . ASN B 1 32 ? 29.218 54.311 11.449 1.00 40.04 32 ASN B CA 1
ATOM 1348 C C . ASN B 1 32 ? 28.039 53.382 11.227 1.00 35.27 32 ASN B C 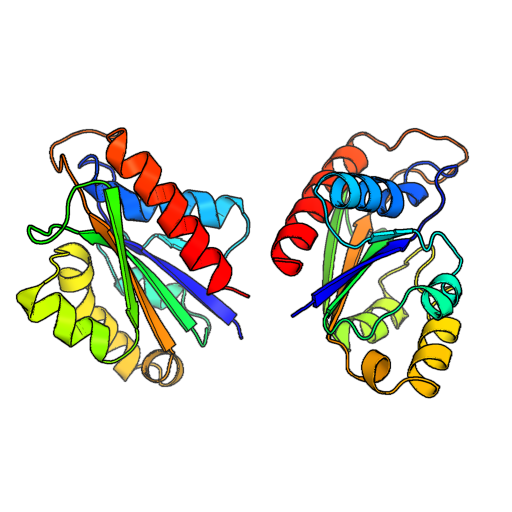1
ATOM 1349 O O . ASN B 1 32 ? 28.132 52.193 11.490 1.00 35.28 32 ASN B O 1
ATOM 1354 N N . VAL B 1 33 ? 26.926 53.949 10.783 1.00 41.57 33 VAL B N 1
ATOM 1355 C CA . VAL B 1 33 ? 25.678 53.198 10.641 1.00 37.29 33 VAL B CA 1
ATOM 1356 C C . VAL B 1 33 ? 25.214 53.213 9.195 1.00 39.04 33 VAL B C 1
ATOM 1357 O O . VAL B 1 33 ? 25.086 54.281 8.586 1.00 40.24 33 VAL B O 1
ATOM 1361 N N . LEU B 1 34 ? 24.972 52.026 8.639 1.00 35.29 34 LEU B N 1
ATOM 1362 C CA . LEU B 1 34 ? 24.338 51.936 7.334 1.00 36.59 34 LEU B CA 1
ATOM 1363 C C . LEU B 1 34 ? 22.896 51.546 7.512 1.00 35.65 34 LEU B C 1
ATOM 1364 O O . LEU B 1 34 ? 22.618 50.483 8.037 1.00 31.34 34 LEU B O 1
ATOM 1369 N N . GLU B 1 35 ? 21.981 52.395 7.071 1.00 34.45 35 GLU B N 1
ATOM 1370 C CA . GLU B 1 35 ? 20.588 52.024 7.118 1.00 36.22 35 GLU B CA 1
ATOM 1371 C C . GLU B 1 35 ? 20.307 51.106 5.931 1.00 34.25 35 GLU B C 1
ATOM 1372 O O . GLU B 1 35 ? 20.095 51.558 4.804 1.00 38.41 35 GLU B O 1
ATOM 1378 N N . VAL B 1 36 ? 20.351 49.807 6.197 1.00 32.33 36 VAL B N 1
ATOM 1379 C CA . VAL B 1 36 ? 20.099 48.790 5.184 1.00 31.61 36 VAL B CA 1
ATOM 1380 C C . VAL B 1 36 ? 18.605 48.661 4.892 1.00 33.52 36 VAL B C 1
ATOM 1381 O O . VAL B 1 36 ? 18.198 48.552 3.744 1.00 35.35 36 VAL B O 1
ATOM 1385 N N . GLY B 1 37 ? 17.785 48.702 5.938 1.00 31.92 37 GLY B N 1
ATOM 1386 C CA . GLY B 1 37 ? 16.344 48.595 5.764 1.00 31.31 37 GLY B CA 1
ATOM 1387 C C . GLY B 1 37 ? 16.036 47.191 5.309 1.00 34.98 37 GLY B C 1
ATOM 1388 O O . GLY B 1 37 ? 16.285 46.230 6.037 1.00 31.93 37 GLY B O 1
ATOM 1389 N N . THR B 1 38 ? 15.534 47.049 4.087 1.00 35.39 38 THR B N 1
ATOM 1390 C CA . THR B 1 38 ? 15.383 45.716 3.530 1.00 40.44 38 THR B CA 1
ATOM 1391 C C . THR B 1 38 ? 16.247 45.496 2.294 1.00 45.46 38 THR B C 1
ATOM 1392 O O . THR B 1 38 ? 15.943 44.615 1.498 1.00 51.22 38 THR B O 1
ATOM 1396 N N . ASP B 1 39 ? 17.322 46.274 2.134 1.00 44.13 39 ASP B N 1
ATOM 1397 C CA . ASP B 1 39 ? 18.176 46.144 0.950 1.00 42.22 39 ASP B CA 1
ATOM 1398 C C . ASP B 1 39 ? 19.674 46.001 1.247 1.00 39.96 39 ASP B C 1
ATOM 1399 O O . ASP B 1 39 ? 20.409 46.983 1.341 1.00 38.62 39 ASP B O 1
ATOM 1404 N N . ILE B 1 40 ? 20.121 44.756 1.336 1.00 37.42 40 ILE B N 1
ATOM 1405 C CA . ILE B 1 40 ? 21.474 44.433 1.766 1.00 37.86 40 ILE B CA 1
ATOM 1406 C C . ILE B 1 40 ? 22.546 44.901 0.771 1.00 35.48 40 ILE B C 1
ATOM 1407 O O . ILE B 1 40 ? 23.718 45.046 1.117 1.00 33.50 40 ILE B O 1
ATOM 1412 N N . PHE B 1 41 ? 22.157 45.128 -0.478 1.00 37.09 41 PHE B N 1
ATOM 1413 C CA . PHE B 1 41 ? 23.147 45.491 -1.477 1.00 38.79 41 PHE B CA 1
ATOM 1414 C C . PHE B 1 41 ? 23.576 46.950 -1.318 1.00 39.43 41 PHE B C 1
ATOM 1415 O O . PHE B 1 41 ? 24.527 47.388 -1.951 1.00 41.79 41 PHE B O 1
ATOM 1423 N N . ARG B 1 42 ? 22.918 47.692 -0.430 1.00 42.03 42 ARG B N 1
ATOM 1424 C CA . ARG B 1 42 ? 23.440 49.014 -0.081 1.00 41.99 42 ARG B CA 1
ATOM 1425 C C . ARG B 1 42 ? 24.805 48.853 0.564 1.00 39.30 42 ARG B C 1
ATOM 1426 O O . ARG B 1 42 ? 25.604 49.781 0.571 1.00 44.49 42 ARG B O 1
ATOM 1434 N N . LEU B 1 43 ? 25.086 47.658 1.085 1.00 35.66 43 LEU B N 1
ATOM 1435 C CA . LEU B 1 43 ? 26.384 47.370 1.666 1.00 36.07 43 LEU B CA 1
ATOM 1436 C C . LEU B 1 43 ? 27.470 47.403 0.593 1.00 41.60 43 LEU B C 1
ATOM 1437 O O . LEU B 1 43 ? 28.622 47.723 0.875 1.00 39.64 43 LEU B O 1
ATOM 1442 N N . ALA B 1 44 ? 27.088 47.083 -0.638 1.00 43.95 44 ALA B N 1
ATOM 1443 C CA . ALA B 1 44 ? 28.040 47.016 -1.749 1.00 44.59 44 ALA B CA 1
ATOM 1444 C C . ALA B 1 44 ? 28.798 48.339 -1.964 1.00 45.27 44 ALA B C 1
ATOM 1445 O O . ALA B 1 44 ? 30.006 48.335 -2.183 1.00 46.50 44 ALA B O 1
ATOM 1447 N N . ASN B 1 45 ? 28.088 49.463 -1.892 1.00 44.98 45 ASN B N 1
ATOM 1448 C CA . ASN B 1 45 ? 28.713 50.782 -2.054 1.00 42.78 45 ASN B CA 1
ATOM 1449 C C . ASN B 1 45 ? 29.301 51.381 -0.790 1.00 49.99 45 ASN B C 1
ATOM 1450 O O . ASN B 1 45 ? 30.268 52.151 -0.843 1.00 51.05 45 ASN B O 1
ATOM 1455 N N . HIS B 1 46 ? 28.696 51.053 0.343 1.00 41.16 46 HIS B N 1
ATOM 1456 C CA . HIS B 1 46 ? 29.102 51.612 1.633 1.00 46.32 46 HIS B CA 1
ATOM 1457 C C . HIS B 1 46 ? 30.270 50.885 2.320 1.00 40.40 46 HIS B C 1
ATOM 1458 O O . HIS B 1 46 ? 31.090 51.535 2.972 1.00 47.06 46 HIS B O 1
ATOM 1465 N N . TYR B 1 47 ? 30.344 49.557 2.218 1.00 38.19 47 TYR B N 1
ATOM 1466 C CA . TYR B 1 47 ? 31.354 48.808 2.982 1.00 37.21 47 TYR B CA 1
ATOM 1467 C C . TYR B 1 47 ? 32.747 49.331 2.693 1.00 44.90 47 TYR B C 1
ATOM 1468 O O . TYR B 1 47 ? 33.042 49.724 1.572 1.00 45.76 47 TYR B O 1
ATOM 1477 N N . ASN B 1 48 ? 33.596 49.353 3.709 1.00 41.77 48 ASN B N 1
ATOM 1478 C CA . ASN B 1 48 ? 34.943 49.871 3.535 1.00 47.56 48 ASN B CA 1
ATOM 1479 C C . ASN B 1 48 ? 35.940 49.039 4.330 1.00 42.29 48 ASN B C 1
ATOM 1480 O O . ASN B 1 48 ? 36.898 49.555 4.896 1.00 46.55 48 ASN B O 1
ATOM 1485 N N . GLY B 1 49 ? 35.691 47.737 4.357 1.00 39.88 49 GLY B N 1
ATOM 1486 C CA . GLY B 1 49 ? 36.608 46.785 4.953 1.00 38.45 49 GLY B CA 1
ATOM 1487 C C . GLY B 1 49 ? 36.584 46.749 6.463 1.00 44.23 49 GLY B C 1
ATOM 1488 O O . GLY B 1 49 ? 37.465 46.152 7.069 1.00 42.65 49 GLY B O 1
ATOM 1489 N N . GLU B 1 50 ? 35.577 47.370 7.077 1.00 39.94 50 GLU B N 1
ATOM 1490 C CA . GLU B 1 50 ? 35.459 47.330 8.533 1.00 41.56 50 GLU B CA 1
ATOM 1491 C C . GLU B 1 50 ? 35.490 45.880 9.028 1.00 38.49 50 GLU B C 1
ATOM 1492 O O . GLU B 1 50 ? 34.977 44.971 8.370 1.00 40.87 50 GLU B O 1
ATOM 1498 N N . GLU B 1 51 ? 36.115 45.673 10.189 1.00 39.28 51 GLU B N 1
ATOM 1499 C CA . GLU B 1 51 ? 36.487 44.344 10.660 1.00 34.68 51 GLU B CA 1
ATOM 1500 C C . GLU B 1 51 ? 35.458 43.727 11.610 1.00 36.37 51 GLU B C 1
ATOM 1501 O O . GLU B 1 51 ? 35.525 42.543 11.939 1.00 36.46 51 GLU B O 1
ATOM 1507 N N . ARG B 1 52 ? 34.520 44.552 12.064 1.00 40.60 52 ARG B N 1
ATOM 1508 C CA . ARG B 1 52 ? 33.441 44.089 12.923 1.00 38.42 52 ARG B CA 1
ATOM 1509 C C . ARG B 1 52 ? 32.138 44.633 12.372 1.00 35.73 52 ARG B C 1
ATOM 1510 O O . ARG B 1 52 ? 32.024 45.836 12.107 1.00 38.23 52 ARG B O 1
ATOM 1518 N N . ILE B 1 53 ? 31.178 43.733 12.177 1.00 34.38 53 ILE B N 1
ATOM 1519 C CA . ILE B 1 53 ? 29.870 44.073 11.636 1.00 34.13 53 ILE B CA 1
ATOM 1520 C C . ILE B 1 53 ? 28.799 43.772 12.678 1.00 30.16 53 ILE B C 1
ATOM 1521 O O . ILE B 1 53 ? 28.731 42.660 13.193 1.00 33.70 53 ILE B O 1
ATOM 1526 N N . VAL B 1 54 ? 27.973 44.772 12.970 1.00 32.09 54 VAL B N 1
ATOM 1527 C CA . VAL B 1 54 ? 26.924 44.615 13.963 1.00 32.88 54 VAL B CA 1
ATOM 1528 C C . VAL B 1 54 ? 25.564 44.789 13.288 1.00 25.78 54 VAL B C 1
ATOM 1529 O O . VAL B 1 54 ? 25.237 45.888 12.836 1.00 31.98 54 VAL B O 1
ATOM 1533 N N . ILE B 1 55 ? 24.791 43.708 13.242 1.00 28.10 55 ILE B N 1
ATOM 1534 C CA . ILE B 1 55 ? 23.493 43.703 12.539 1.00 26.51 55 ILE B CA 1
ATOM 1535 C C . ILE B 1 55 ? 22.376 43.903 13.573 1.00 26.65 55 ILE B C 1
ATOM 1536 O O . ILE B 1 55 ? 22.334 43.203 14.562 1.00 29.63 55 ILE B O 1
ATOM 1541 N N . ILE B 1 56 ? 21.512 44.901 13.384 1.00 29.41 56 ILE B N 1
ATOM 1542 C CA . ILE B 1 56 ? 20.429 45.118 14.342 1.00 29.28 56 ILE B CA 1
ATOM 1543 C C . ILE B 1 56 ? 19.094 44.983 13.611 1.00 26.31 56 ILE B C 1
ATOM 1544 O O . ILE B 1 56 ? 18.872 45.629 12.591 1.00 27.60 56 ILE B O 1
ATOM 1549 N N . ASP B 1 57 ? 18.224 44.121 14.112 1.00 24.36 57 ASP B N 1
ATOM 1550 C CA . ASP B 1 57 ? 16.977 43.847 13.396 1.00 23.94 57 ASP B CA 1
ATOM 1551 C C . ASP B 1 57 ? 15.884 43.492 14.374 1.00 29.68 57 ASP B C 1
ATOM 1552 O O . ASP B 1 57 ? 16.158 43.035 15.464 1.00 27.81 57 ASP B O 1
ATOM 1557 N N . ALA B 1 58 ? 14.633 43.682 13.972 1.00 25.83 58 ALA B N 1
ATOM 1558 C CA . ALA B 1 58 ? 13.526 43.184 14.768 1.00 27.87 58 ALA B CA 1
ATOM 1559 C C . ALA B 1 58 ? 13.328 41.701 14.516 1.00 35.96 58 ALA B C 1
ATOM 1560 O O . ALA B 1 58 ? 13.489 41.243 13.392 1.00 33.17 58 ALA B O 1
ATOM 1562 N N . ILE B 1 59 ? 12.975 40.953 15.556 1.00 29.67 59 ILE B N 1
ATOM 1563 C CA . ILE B 1 59 ? 12.661 39.539 15.386 1.00 32.94 59 ILE B CA 1
ATOM 1564 C C . ILE B 1 59 ? 11.295 39.214 15.986 1.00 32.60 59 ILE B C 1
ATOM 1565 O O . ILE B 1 59 ? 10.768 39.987 16.770 1.00 27.96 59 ILE B O 1
ATOM 1570 N N . LEU B 1 60 ? 10.732 38.080 15.592 1.00 37.67 60 LEU B N 1
ATOM 1571 C CA . LEU B 1 60 ? 9.471 37.599 16.153 1.00 38.39 60 LEU B CA 1
ATOM 1572 C C . LEU B 1 60 ? 9.728 36.379 17.023 1.00 42.17 60 LEU B C 1
ATOM 1573 O O . LEU B 1 60 ? 10.544 35.535 16.675 1.00 44.29 60 LEU B O 1
ATOM 1578 N N . SER B 1 61 ? 9.026 36.276 18.147 1.00 45.39 61 SER B N 1
ATOM 1579 C CA . SER B 1 61 ? 9.153 35.092 18.996 1.00 49.05 61 SER B CA 1
ATOM 1580 C C . SER B 1 61 ? 7.877 34.775 19.754 1.00 51.30 61 SER B C 1
ATOM 1581 O O . SER B 1 61 ? 7.156 35.679 20.168 1.00 50.25 61 SER B O 1
ATOM 1584 N N . ASP B 1 62 ? 7.611 33.481 19.932 1.00 55.87 62 ASP B N 1
ATOM 1585 C CA . ASP B 1 62 ? 6.512 33.018 20.775 1.00 55.77 62 ASP B CA 1
ATOM 1586 C C . ASP B 1 62 ? 7.026 32.651 22.166 1.00 58.24 62 ASP B C 1
ATOM 1587 O O . ASP B 1 62 ? 6.253 32.552 23.120 1.00 62.43 62 ASP B O 1
ATOM 1592 N N . LYS B 1 63 ? 8.335 32.447 22.273 1.00 58.19 63 LYS B N 1
ATOM 1593 C CA . LYS B 1 63 ? 8.959 32.074 23.536 1.00 58.53 63 LYS B CA 1
ATOM 1594 C C . LYS B 1 63 ? 9.422 33.299 24.318 1.00 58.27 63 LYS B C 1
ATOM 1595 O O . LYS B 1 63 ? 9.308 33.337 25.540 1.00 58.43 63 LYS B O 1
ATOM 1597 N N . LEU B 1 64 ? 9.943 34.298 23.611 1.00 51.86 64 LEU B N 1
ATOM 1598 C CA . LEU B 1 64 ? 10.473 35.499 24.253 1.00 44.75 64 LEU B CA 1
ATOM 1599 C C . LEU B 1 64 ? 9.446 36.631 24.281 1.00 43.55 64 LEU B C 1
ATOM 1600 O O . LEU B 1 64 ? 8.546 36.685 23.445 1.00 46.00 64 LEU B O 1
ATOM 1605 N N . LYS B 1 65 ? 9.599 37.540 25.241 1.00 44.00 65 LYS B N 1
ATOM 1606 C CA . LYS B 1 65 ? 8.645 38.633 25.433 1.00 43.05 65 LYS B CA 1
ATOM 1607 C C . LYS B 1 65 ? 8.973 39.858 24.575 1.00 40.77 65 LYS B C 1
ATOM 1608 O O . LYS B 1 65 ? 10.139 40.128 24.269 1.00 37.09 65 LYS B O 1
ATOM 1610 N N . PRO B 1 66 ? 7.940 40.612 24.182 1.00 38.68 66 PRO B N 1
ATOM 1611 C CA . PRO B 1 66 ? 8.194 41.839 23.426 1.00 38.49 66 PRO B CA 1
ATOM 1612 C C . PRO B 1 66 ? 9.156 42.754 24.160 1.00 35.30 66 PRO B C 1
ATOM 1613 O O . PRO B 1 66 ? 9.063 42.914 25.375 1.00 32.75 66 PRO B O 1
ATOM 1617 N N . GLY B 1 67 ? 10.091 43.341 23.427 1.00 32.45 67 GLY B N 1
ATOM 1618 C CA . GLY B 1 67 ? 11.058 44.228 24.026 1.00 37.22 67 GLY B CA 1
ATOM 1619 C C . GLY B 1 67 ? 12.369 43.561 24.393 1.00 38.57 67 GLY B C 1
ATOM 1620 O O . GLY B 1 67 ? 13.371 44.247 24.530 1.00 34.41 67 GLY B O 1
ATOM 1621 N N . GLU B 1 68 ? 12.373 42.238 24.557 1.00 34.06 68 GLU B N 1
ATOM 1622 C CA . GLU B 1 68 ? 13.610 41.544 24.926 1.00 37.88 68 GLU B CA 1
ATOM 1623 C C . GLU B 1 68 ? 14.589 41.629 23.777 1.00 36.71 68 GLU B C 1
ATOM 1624 O O . GLU B 1 68 ? 14.183 41.782 22.642 1.00 32.62 68 GLU B O 1
ATOM 1630 N N . VAL B 1 69 ? 15.879 41.542 24.080 1.00 36.75 69 VAL B N 1
ATOM 1631 C CA . VAL B 1 69 ? 16.901 41.676 23.054 1.00 32.59 69 VAL B CA 1
ATOM 1632 C C . VAL B 1 69 ? 17.782 40.431 23.083 1.00 39.90 69 VAL B C 1
ATOM 1633 O O . VAL B 1 69 ? 18.130 39.950 24.164 1.00 37.10 69 VAL B O 1
ATOM 1637 N N . VAL B 1 70 ? 18.102 39.891 21.906 1.00 35.17 70 VAL B N 1
ATOM 1638 C CA . VAL B 1 70 ? 19.024 38.758 21.804 1.00 34.21 70 VAL B CA 1
ATOM 1639 C C . VAL B 1 70 ? 20.320 39.223 21.167 1.00 34.64 70 VAL B C 1
ATOM 1640 O O . VAL B 1 70 ? 20.350 40.199 20.418 1.00 34.05 70 VAL B O 1
ATOM 1644 N N . HIS B 1 71 ? 21.403 38.535 21.491 1.00 34.54 71 HIS B N 1
ATOM 1645 C CA . HIS B 1 71 ? 22.688 38.877 20.923 1.00 38.54 71 HIS B CA 1
ATOM 1646 C C . HIS B 1 71 ? 23.398 37.583 20.581 1.00 42.44 71 HIS B C 1
ATOM 1647 O O . HIS B 1 71 ? 23.619 36.745 21.450 1.00 39.71 71 HIS B O 1
ATOM 1654 N N . PHE B 1 72 ? 23.727 37.421 19.304 1.00 37.93 72 PHE B N 1
ATOM 1655 C CA . PHE B 1 72 ? 24.406 36.231 18.814 1.00 40.26 72 PHE B CA 1
ATOM 1656 C C . PHE B 1 72 ? 25.664 36.641 18.078 1.00 41.12 72 PHE B C 1
ATOM 1657 O O . PHE B 1 72 ? 25.766 37.765 17.592 1.00 35.37 72 PHE B O 1
ATOM 1665 N N . SER B 1 73 ? 26.617 35.723 17.979 1.00 43.00 73 SER B N 1
ATOM 1666 C CA . SER B 1 73 ? 27.856 36.025 17.271 1.00 46.70 73 SER B CA 1
ATOM 1667 C C . SER B 1 73 ? 28.356 34.818 16.479 1.00 48.57 73 SER B C 1
ATOM 1668 O O . SER B 1 73 ? 28.160 33.669 16.884 1.00 48.84 73 SER B O 1
ATOM 1671 N N . GLY B 1 74 ? 28.967 35.098 15.329 1.00 49.99 74 GLY B N 1
ATOM 1672 C CA . GLY B 1 74 ? 29.570 34.074 14.497 1.00 46.07 74 GLY B CA 1
ATOM 1673 C C . GLY B 1 74 ? 28.580 33.092 13.911 1.00 55.20 74 GLY B C 1
ATOM 1674 O O . GLY B 1 74 ? 27.464 33.467 13.528 1.00 51.57 74 GLY B O 1
ATOM 1675 N N . GLU B 1 75 ? 28.992 31.827 13.853 1.00 53.47 75 GLU B N 1
ATOM 1676 C CA . GLU B 1 75 ? 28.212 30.779 13.195 1.00 59.03 75 GLU B CA 1
ATOM 1677 C C . GLU B 1 75 ? 26.854 30.572 13.864 1.00 57.13 75 GLU B C 1
ATOM 1678 O O . GLU B 1 75 ? 25.871 30.226 13.202 1.00 52.80 75 GLU B O 1
ATOM 1684 N N . GLU B 1 76 ? 26.829 30.791 15.175 1.00 54.32 76 GLU B N 1
ATOM 1685 C CA . GLU B 1 76 ? 25.613 30.771 15.993 1.00 56.69 76 GLU B CA 1
ATOM 1686 C C . GLU B 1 76 ? 24.436 31.467 15.301 1.00 58.37 76 GLU B C 1
ATOM 1687 O O . GLU B 1 76 ? 23.311 30.966 15.309 1.00 60.52 76 GLU B O 1
ATOM 1693 N N . ILE B 1 77 ? 24.720 32.614 14.690 1.00 52.58 77 ILE B N 1
ATOM 1694 C CA . ILE B 1 77 ? 23.717 33.402 13.979 1.00 55.89 77 ILE B CA 1
ATOM 1695 C C . ILE B 1 77 ? 22.958 32.606 12.919 1.00 59.72 77 ILE B C 1
ATOM 1696 O O . ILE B 1 77 ? 21.721 32.547 12.934 1.00 61.79 77 ILE B O 1
ATOM 1701 N N . PHE B 1 78 ? 23.702 31.987 12.009 1.00 56.68 78 PHE B N 1
ATOM 1702 C CA . PHE B 1 78 ? 23.106 31.299 10.867 1.00 57.32 78 PHE B CA 1
ATOM 1703 C C . PHE B 1 78 ? 22.467 29.974 11.254 1.00 64.89 78 PHE B C 1
ATOM 1704 O O . PHE B 1 78 ? 21.561 29.493 10.573 1.00 68.10 78 PHE B O 1
ATOM 1712 N N . GLU B 1 79 ? 22.934 29.390 12.351 1.00 62.35 79 GLU B N 1
ATOM 1713 C CA . GLU B 1 79 ? 22.304 28.196 12.888 1.00 65.63 79 GLU B CA 1
ATOM 1714 C C . GLU B 1 79 ? 21.019 28.575 13.621 1.00 67.42 79 GLU B C 1
ATOM 1715 O O . GLU B 1 79 ? 20.001 27.902 13.479 1.00 70.81 79 GLU B O 1
ATOM 1717 N N . LYS B 1 80 ? 21.069 29.656 14.398 1.00 65.55 80 LYS B N 1
ATOM 1718 C CA . LYS B 1 80 ? 19.901 30.113 15.154 1.00 66.46 80 LYS B CA 1
ATOM 1719 C C . LYS B 1 80 ? 18.817 30.629 14.214 1.00 69.93 80 LYS B C 1
ATOM 1720 O O . LYS B 1 80 ? 17.626 30.410 14.442 1.00 71.89 80 LYS B O 1
ATOM 1722 N N . LEU B 1 81 ? 19.239 31.297 13.146 1.00 67.20 81 LEU B N 1
ATOM 1723 C CA . LEU B 1 81 ? 18.317 31.778 12.126 1.00 66.53 81 LEU B CA 1
ATOM 1724 C C . LEU B 1 81 ? 17.671 30.626 11.360 1.00 70.21 81 LEU B C 1
ATOM 1725 O O . LEU B 1 81 ? 16.750 30.836 10.576 1.00 70.95 81 LEU B O 1
ATOM 1727 N N . LYS B 1 82 ? 18.153 29.408 11.588 1.00 72.06 82 LYS B N 1
ATOM 1728 C CA . LYS B 1 82 ? 17.647 28.254 10.858 1.00 73.32 82 LYS B CA 1
ATOM 1729 C C . LYS B 1 82 ? 16.284 27.791 11.358 1.00 71.76 82 LYS B C 1
ATOM 1730 O O . LYS B 1 82 ? 15.412 27.466 10.552 1.00 69.01 82 LYS B O 1
ATOM 1736 N N . ALA B 1 83 ? 16.094 27.767 12.676 1.00 71.64 83 ALA B N 1
ATOM 1737 C CA . ALA B 1 83 ? 14.915 27.108 13.238 1.00 70.56 83 ALA B CA 1
ATOM 1738 C C . ALA B 1 83 ? 14.074 27.947 14.211 1.00 68.56 83 ALA B C 1
ATOM 1739 O O . ALA B 1 83 ? 12.844 27.905 14.161 1.00 66.73 83 ALA B O 1
ATOM 1741 N N . GLU B 1 84 ? 14.712 28.692 15.106 1.00 66.77 84 GLU B N 1
ATOM 1742 C CA . GLU B 1 84 ? 13.950 29.328 16.178 1.00 67.70 84 GLU B CA 1
ATOM 1743 C C . GLU B 1 84 ? 13.864 30.851 16.075 1.00 69.74 84 GLU B C 1
ATOM 1744 O O . GLU B 1 84 ? 12.862 31.445 16.484 1.00 63.97 84 GLU B O 1
ATOM 1750 N N . ILE B 1 85 ? 14.902 31.487 15.544 1.00 66.61 85 ILE B N 1
ATOM 1751 C CA . ILE B 1 85 ? 14.874 32.935 15.392 1.00 63.00 85 ILE B CA 1
ATOM 1752 C C . ILE B 1 85 ? 14.200 33.294 14.080 1.00 59.26 85 ILE B C 1
ATOM 1753 O O . ILE B 1 85 ? 14.554 32.770 13.022 1.00 58.72 85 ILE B O 1
ATOM 1755 N N . ARG B 1 86 ? 13.207 34.172 14.155 1.00 53.84 86 ARG B N 1
ATOM 1756 C CA . ARG B 1 86 ? 12.521 34.633 12.958 1.00 47.71 86 ARG B CA 1
ATOM 1757 C C . ARG B 1 86 ? 12.765 36.125 12.763 1.00 51.64 86 ARG B C 1
ATOM 1758 O O . ARG B 1 86 ? 11.941 36.962 13.127 1.00 42.81 86 ARG B O 1
ATOM 1766 N N . SER B 1 87 ? 13.926 36.452 12.213 1.00 51.55 87 SER B N 1
ATOM 1767 C CA . SER B 1 87 ? 14.206 37.825 11.830 1.00 49.43 87 SER B CA 1
ATOM 1768 C C . SER B 1 87 ? 13.267 38.208 10.695 1.00 44.35 87 SER B C 1
ATOM 1769 O O . SER B 1 87 ? 13.024 37.426 9.779 1.00 54.50 87 SER B O 1
ATOM 1772 N N . ALA B 1 88 ? 12.736 39.414 10.740 1.00 50.78 88 ALA B N 1
ATOM 1773 C CA . ALA B 1 88 ? 11.774 39.791 9.724 1.00 50.97 88 ALA B CA 1
ATOM 1774 C C . ALA B 1 88 ? 12.472 40.144 8.409 1.00 51.60 88 ALA B C 1
ATOM 1775 O O . ALA B 1 88 ? 11.894 39.996 7.328 1.00 55.72 88 ALA B O 1
ATOM 1777 N N . HIS B 1 89 ? 13.727 40.580 8.500 1.00 45.18 89 HIS B N 1
ATOM 1778 C CA . HIS B 1 89 ? 14.403 41.153 7.334 1.00 43.78 89 HIS B CA 1
ATOM 1779 C C . HIS B 1 89 ? 15.761 40.543 7.070 1.00 42.48 89 HIS B C 1
ATOM 1780 O O . HIS B 1 89 ? 16.257 40.557 5.945 1.00 41.26 89 HIS B O 1
ATOM 1787 N N . PHE B 1 90 ? 16.365 40.010 8.119 1.00 43.55 90 PHE B N 1
ATOM 1788 C CA . PHE B 1 90 ? 17.745 39.582 8.042 1.00 44.84 90 PHE B CA 1
ATOM 1789 C C . PHE B 1 90 ? 17.878 38.328 7.210 1.00 47.51 90 PHE B C 1
ATOM 1790 O O . PHE B 1 90 ? 18.806 38.186 6.417 1.00 46.67 90 PHE B O 1
ATOM 1798 N N . MET B 1 91 ? 16.946 37.410 7.391 1.00 51.00 91 MET B N 1
ATOM 1799 C CA . MET B 1 91 ? 17.044 36.143 6.697 1.00 51.17 91 MET B CA 1
ATOM 1800 C C . MET B 1 91 ? 16.737 36.386 5.229 1.00 48.80 91 MET B C 1
ATOM 1801 O O . MET B 1 91 ? 17.253 35.694 4.351 1.00 51.62 91 MET B O 1
ATOM 1806 N N . GLY B 1 92 ? 15.927 37.412 4.972 1.00 46.08 92 GLY B N 1
ATOM 1807 C CA . GLY B 1 92 ? 15.619 37.848 3.624 1.00 39.02 92 GLY B CA 1
ATOM 1808 C C . GLY B 1 92 ? 16.800 38.559 2.963 1.00 43.85 92 GLY B C 1
ATOM 1809 O O . GLY B 1 92 ? 16.753 38.916 1.789 1.00 50.64 92 GLY B O 1
ATOM 1810 N N . ALA B 1 93 ? 17.863 38.759 3.734 1.00 38.08 93 ALA B N 1
ATOM 1811 C CA . ALA B 1 93 ? 19.071 39.440 3.273 1.00 37.95 93 ALA B CA 1
ATOM 1812 C C . ALA B 1 93 ? 20.283 38.508 3.202 1.00 37.24 93 ALA B C 1
ATOM 1813 O O . ALA B 1 93 ? 21.346 38.879 2.684 1.00 32.02 93 ALA B O 1
ATOM 1815 N N . ILE B 1 94 ? 20.147 37.304 3.739 1.00 38.11 94 ILE B N 1
ATOM 1816 C CA . ILE B 1 94 ? 21.324 36.457 3.905 1.00 39.76 94 ILE B CA 1
ATOM 1817 C C . ILE B 1 94 ? 21.918 36.007 2.566 1.00 35.16 94 ILE B C 1
ATOM 1818 O O . ILE B 1 94 ? 23.143 35.980 2.430 1.00 37.87 94 ILE B O 1
ATOM 1823 N N . ASP B 1 95 ? 21.073 35.699 1.579 1.00 37.69 95 ASP B N 1
ATOM 1824 C CA . ASP B 1 95 ? 21.570 35.322 0.245 1.00 36.66 95 ASP B CA 1
ATOM 1825 C C . ASP B 1 95 ? 22.427 36.441 -0.346 1.00 37.43 95 ASP B C 1
ATOM 1826 O O . ASP B 1 95 ? 23.518 36.193 -0.875 1.00 35.08 95 ASP B O 1
ATOM 1831 N N . GLY B 1 96 ? 21.911 37.667 -0.284 1.00 31.99 96 GLY B N 1
ATOM 1832 C CA . GLY B 1 96 ? 22.652 38.831 -0.720 1.00 31.83 96 GLY B CA 1
ATOM 1833 C C . GLY B 1 96 ? 23.960 38.999 0.045 1.00 31.69 96 GLY B C 1
ATOM 1834 O O . GLY B 1 96 ? 25.003 39.272 -0.542 1.00 30.02 96 GLY B O 1
ATOM 1835 N N . LEU B 1 97 ? 23.905 38.840 1.361 1.00 30.36 97 LEU B N 1
ATOM 1836 C CA . LEU B 1 97 ? 25.115 38.930 2.178 1.00 31.86 97 LEU B CA 1
ATOM 1837 C C . LEU B 1 97 ? 26.117 37.852 1.782 1.00 34.04 97 LEU B C 1
ATOM 1838 O O . LEU B 1 97 ? 27.318 38.117 1.663 1.00 36.62 97 LEU B O 1
ATOM 1843 N N . LYS B 1 98 ? 25.623 36.641 1.568 1.00 32.91 98 LYS B N 1
ATOM 1844 C CA . LYS B 1 98 ? 26.490 35.554 1.138 1.00 33.62 98 LYS B CA 1
ATOM 1845 C C . LYS B 1 98 ? 27.141 35.823 -0.216 1.00 35.58 98 LYS B C 1
ATOM 1846 O O . LYS B 1 98 ? 28.287 35.438 -0.429 1.00 37.31 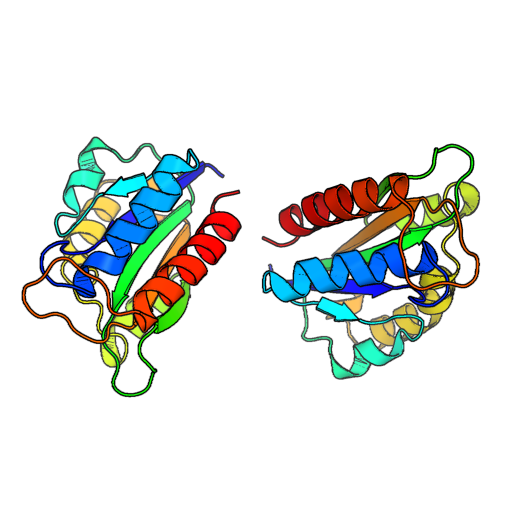98 LYS B O 1
ATOM 1852 N N . LEU B 1 99 ? 26.416 36.452 -1.135 1.00 31.90 99 LEU B N 1
ATOM 1853 C CA . LEU B 1 99 ? 27.013 36.817 -2.415 1.00 31.92 99 LEU B CA 1
ATOM 1854 C C . LEU B 1 99 ? 28.105 37.857 -2.197 1.00 34.60 99 LEU B C 1
ATOM 1855 O O . LEU B 1 99 ? 29.182 37.769 -2.782 1.00 35.43 99 LEU B O 1
ATOM 1860 N N . LEU B 1 100 ? 27.835 38.824 -1.324 1.00 30.81 100 LEU B N 1
ATOM 1861 C CA . LEU B 1 100 ? 28.803 39.886 -1.052 1.00 34.27 100 LEU B CA 1
ATOM 1862 C C . LEU B 1 100 ? 30.083 39.301 -0.479 1.00 36.49 100 LEU B C 1
ATOM 1863 O O . LEU B 1 100 ? 31.197 39.743 -0.810 1.00 39.75 100 LEU B O 1
ATOM 1868 N N . MET B 1 101 ? 29.914 38.294 0.370 1.00 36.35 101 MET B N 1
ATOM 1869 C CA . MET B 1 101 ? 31.039 37.631 1.020 1.00 41.88 101 MET B CA 1
ATOM 1870 C C . MET B 1 101 ? 31.846 36.828 0.011 1.00 43.67 101 MET B C 1
ATOM 1871 O O . MET B 1 101 ? 33.053 36.658 0.173 1.00 40.36 101 MET B O 1
ATOM 1876 N N . ALA B 1 102 ? 31.172 36.339 -1.026 1.00 39.26 102 ALA B N 1
ATOM 1877 C CA . ALA B 1 102 ? 31.859 35.637 -2.113 1.00 41.99 102 ALA B CA 1
ATOM 1878 C C . ALA B 1 102 ? 32.690 36.592 -2.948 1.00 43.19 102 ALA B C 1
ATOM 1879 O O . ALA B 1 102 ? 33.696 36.198 -3.536 1.00 49.27 102 ALA B O 1
ATOM 1881 N N . LEU B 1 103 ? 32.273 37.846 -3.007 1.00 40.81 103 LEU B N 1
ATOM 1882 C CA . LEU B 1 103 ? 32.981 38.826 -3.812 1.00 38.89 103 LEU B CA 1
ATOM 1883 C C . LEU B 1 103 ? 34.001 39.616 -2.988 1.00 45.46 103 LEU B C 1
ATOM 1884 O O . LEU B 1 103 ? 34.764 40.411 -3.540 1.00 44.58 103 LEU B O 1
ATOM 1889 N N . ASP B 1 104 ? 34.017 39.394 -1.674 1.00 42.29 104 ASP B N 1
ATOM 1890 C CA . ASP B 1 104 ? 34.861 40.184 -0.780 1.00 46.19 104 ASP B CA 1
ATOM 1891 C C . ASP B 1 104 ? 35.319 39.353 0.423 1.00 44.69 104 ASP B C 1
ATOM 1892 O O . ASP B 1 104 ? 34.550 39.125 1.360 1.00 43.61 104 ASP B O 1
ATOM 1897 N N . GLU B 1 105 ? 36.571 38.902 0.392 1.00 39.89 105 GLU B N 1
ATOM 1898 C CA . GLU B 1 105 ? 37.120 38.095 1.482 1.00 46.24 105 GLU B CA 1
ATOM 1899 C C . GLU B 1 105 ? 37.159 38.850 2.818 1.00 47.04 105 GLU B C 1
ATOM 1900 O O . GLU B 1 105 ? 36.999 38.236 3.866 1.00 49.93 105 GLU B O 1
ATOM 1902 N N . ARG B 1 106 ? 37.378 40.164 2.782 1.00 43.81 106 ARG B N 1
ATOM 1903 C CA . ARG B 1 106 ? 37.330 40.988 3.994 1.00 45.27 106 ARG B CA 1
ATOM 1904 C C . ARG B 1 106 ? 36.000 40.829 4.722 1.00 44.75 106 ARG B C 1
ATOM 1905 O O . ARG B 1 106 ? 35.944 40.693 5.945 1.00 42.90 106 ARG B O 1
ATOM 1913 N N . LEU B 1 107 ? 34.922 40.876 3.955 1.00 40.37 107 LEU B N 1
ATOM 1914 C CA . LEU B 1 107 ? 33.602 40.746 4.530 1.00 40.88 107 LEU B CA 1
ATOM 1915 C C . LEU B 1 107 ? 33.392 39.317 4.972 1.00 42.25 107 LEU B C 1
ATOM 1916 O O . LEU B 1 107 ? 32.716 39.051 5.968 1.00 40.96 107 LEU B O 1
ATOM 1921 N N . LYS B 1 108 ? 33.983 38.394 4.224 1.00 42.68 108 LYS B N 1
ATOM 1922 C CA . LYS B 1 108 ? 33.808 36.977 4.506 1.00 44.57 108 LYS B CA 1
ATOM 1923 C C . LYS B 1 108 ? 34.371 36.639 5.880 1.00 42.47 108 LYS B C 1
ATOM 1924 O O . LYS B 1 108 ? 33.884 35.737 6.554 1.00 43.86 108 LYS B O 1
ATOM 1930 N N . ARG B 1 109 ? 35.386 37.385 6.303 1.00 44.52 109 ARG B N 1
ATOM 1931 C CA . ARG B 1 109 ? 36.071 37.072 7.553 1.00 43.98 109 ARG B CA 1
ATOM 1932 C C . ARG B 1 109 ? 35.865 38.117 8.657 1.00 45.47 109 ARG B C 1
ATOM 1933 O O . ARG B 1 109 ? 36.477 38.021 9.725 1.00 46.52 109 ARG B O 1
ATOM 1941 N N . ALA B 1 110 ? 35.017 39.114 8.410 1.00 44.52 110 ALA B N 1
ATOM 1942 C CA . ALA B 1 110 ? 34.702 40.105 9.436 1.00 40.90 110 ALA B CA 1
ATOM 1943 C C . ALA B 1 110 ? 34.017 39.419 10.618 1.00 40.48 110 ALA B C 1
ATOM 1944 O O . ALA B 1 110 ? 33.448 38.342 10.461 1.00 39.71 110 ALA B O 1
ATOM 1946 N N . GLU B 1 111 ? 34.099 40.024 11.800 1.00 39.96 111 GLU B N 1
ATOM 1947 C CA . GLU B 1 111 ? 33.417 39.468 12.960 1.00 44.38 111 GLU B CA 1
ATOM 1948 C C . GLU B 1 111 ? 31.956 39.921 12.946 1.00 37.15 111 GLU B C 1
ATOM 1949 O O . GLU B 1 111 ? 31.687 41.123 12.921 1.00 41.03 111 GLU B O 1
ATOM 1955 N N . ILE B 1 112 ? 31.034 38.962 12.944 1.00 35.65 112 ILE B N 1
ATOM 1956 C CA . ILE B 1 112 ? 29.606 39.269 12.766 1.00 36.91 112 ILE B CA 1
ATOM 1957 C C . ILE B 1 112 ? 28.830 39.160 14.068 1.00 35.46 112 ILE B C 1
ATOM 1958 O O . ILE B 1 112 ? 28.867 38.125 14.735 1.00 37.65 112 ILE B O 1
ATOM 1963 N N . HIS B 1 113 ? 28.106 40.223 14.416 1.00 35.50 113 HIS B N 1
ATOM 1964 C CA . HIS B 1 113 ? 27.210 40.152 15.557 1.00 34.85 113 HIS B CA 1
ATOM 1965 C C . HIS B 1 113 ? 25.783 40.433 15.084 1.00 31.54 113 HIS B C 1
ATOM 1966 O O . HIS B 1 113 ? 25.580 41.182 14.116 1.00 35.34 113 HIS B O 1
ATOM 1973 N N . PHE B 1 114 ? 24.827 39.810 15.760 1.00 32.62 114 PHE B N 1
ATOM 1974 C CA . PHE B 1 114 ? 23.407 40.027 15.508 1.00 29.12 114 PHE B CA 1
ATOM 1975 C C . PHE B 1 114 ? 22.711 40.478 16.791 1.00 30.71 114 PHE B C 1
ATOM 1976 O O . PHE B 1 114 ? 22.752 39.769 17.801 1.00 33.20 114 PHE B O 1
ATOM 1984 N N . ILE B 1 115 ? 22.064 41.644 16.742 1.00 28.98 115 ILE B N 1
ATOM 1985 C CA . ILE B 1 115 ? 21.287 42.138 17.871 1.00 28.34 115 ILE B CA 1
ATOM 1986 C C . ILE B 1 115 ? 19.819 42.113 17.427 1.00 28.29 115 ILE B C 1
ATOM 1987 O O . ILE B 1 115 ? 19.458 42.855 16.535 1.00 28.64 115 ILE B O 1
ATOM 1992 N N . GLY B 1 116 ? 18.998 41.251 18.015 1.00 25.20 116 GLY B N 1
ATOM 1993 C CA . GLY B 1 116 ? 17.588 41.161 17.642 1.00 29.00 116 GLY B CA 1
ATOM 1994 C C . GLY B 1 116 ? 16.680 41.708 18.728 1.00 33.97 116 GLY B C 1
ATOM 1995 O O . GLY B 1 116 ? 16.874 41.412 19.895 1.00 29.55 116 GLY B O 1
ATOM 1996 N N . ILE B 1 117 ? 15.696 42.514 18.335 1.00 29.75 117 ILE B N 1
ATOM 1997 C CA . ILE B 1 117 ? 14.766 43.154 19.258 1.00 30.31 117 ILE B CA 1
ATOM 1998 C C . ILE B 1 117 ? 13.396 42.516 19.025 1.00 28.47 117 ILE B C 1
ATOM 1999 O O . ILE B 1 117 ? 12.861 42.594 17.923 1.00 28.58 117 ILE B O 1
ATOM 2004 N N . VAL B 1 118 ? 12.842 41.869 20.038 1.00 28.85 118 VAL B N 1
ATOM 2005 C CA . VAL B 1 118 ? 11.602 41.110 19.851 1.00 27.14 118 VAL B CA 1
ATOM 2006 C C . VAL B 1 118 ? 10.419 42.061 19.681 1.00 27.56 118 VAL B C 1
ATOM 2007 O O . VAL B 1 118 ? 10.142 42.874 20.564 1.00 29.77 118 VAL B O 1
ATOM 2011 N N . ALA B 1 119 ? 9.727 41.937 18.551 1.00 26.71 119 ALA B N 1
ATOM 2012 C CA . ALA B 1 119 ? 8.629 42.841 18.200 1.00 27.56 119 ALA B CA 1
ATOM 2013 C C . ALA B 1 119 ? 7.341 42.453 18.914 1.00 35.15 119 ALA B C 1
ATOM 2014 O O . ALA B 1 119 ? 7.143 41.280 19.262 1.00 32.94 119 ALA B O 1
ATOM 2016 N N . LYS B 1 120 ? 6.485 43.450 19.136 1.00 30.88 120 LYS B N 1
ATOM 2017 C CA . LYS B 1 120 ? 5.145 43.236 19.701 1.00 33.06 120 LYS B CA 1
ATOM 2018 C C . LYS B 1 120 ? 4.096 43.362 18.596 1.00 37.70 120 LYS B C 1
ATOM 2019 O O . LYS B 1 120 ? 3.270 42.467 18.384 1.00 31.98 120 LYS B O 1
ATOM 2025 N N . GLU B 1 121 ? 4.143 44.474 17.868 1.00 31.44 121 GLU B N 1
ATOM 2026 C CA . GLU B 1 121 ? 3.190 44.715 16.790 1.00 34.56 121 GLU B CA 1
ATOM 2027 C C . GLU B 1 121 ? 3.928 45.106 15.521 1.00 34.44 121 GLU B C 1
ATOM 2028 O O . GLU B 1 121 ? 4.831 45.938 15.573 1.00 32.31 121 GLU B O 1
ATOM 2034 N N . ILE B 1 122 ? 3.549 44.517 14.391 1.00 31.71 122 ILE B N 1
ATOM 2035 C CA . ILE B 1 122 ? 4.240 44.802 13.133 1.00 32.05 122 ILE B CA 1
ATOM 2036 C C . ILE B 1 122 ? 3.274 45.186 11.987 1.00 32.00 122 ILE B C 1
ATOM 2037 O O . ILE B 1 122 ? 3.620 45.088 10.810 1.00 39.62 122 ILE B O 1
ATOM 2042 N N . ASP B 1 123 ? 2.089 45.659 12.350 1.00 37.68 123 ASP B N 1
ATOM 2043 C CA . ASP B 1 123 ? 1.148 46.174 11.361 1.00 35.02 123 ASP B CA 1
ATOM 2044 C C . ASP B 1 123 ? 1.538 47.595 10.982 1.00 33.91 123 ASP B C 1
ATOM 2045 O O . ASP B 1 123 ? 2.463 48.178 11.564 1.00 31.18 123 ASP B O 1
ATOM 2050 N N . LEU B 1 124 ? 0.825 48.156 10.008 1.00 30.95 124 LEU B N 1
ATOM 2051 C CA . LEU B 1 124 ? 1.111 49.494 9.499 1.00 29.98 124 LEU B CA 1
ATOM 2052 C C . LEU B 1 124 ? 1.063 50.550 10.592 1.00 31.94 124 LEU B C 1
ATOM 2053 O O . LEU B 1 124 ? 0.106 50.633 11.354 1.00 32.28 124 LEU B O 1
ATOM 2058 N N . GLY B 1 125 ? 2.105 51.368 10.662 1.00 27.66 125 GLY B N 1
ATOM 2059 C CA . GLY B 1 125 ? 2.179 52.391 11.686 1.00 27.91 125 GLY B CA 1
ATOM 2060 C C . GLY B 1 125 ? 3.617 52.826 11.925 1.00 29.16 125 GLY B C 1
ATOM 2061 O O . GLY B 1 125 ? 4.552 52.108 11.555 1.00 28.96 125 GLY B O 1
ATOM 2062 N N . MET B 1 126 ? 3.795 53.994 12.538 1.00 29.39 126 MET B N 1
ATOM 2063 C CA . MET B 1 126 ? 5.140 54.541 12.743 1.00 26.71 126 MET B CA 1
ATOM 2064 C C . MET B 1 126 ? 5.582 54.606 14.205 1.00 27.31 126 MET B C 1
ATOM 2065 O O . MET B 1 126 ? 6.702 55.014 14.491 1.00 29.87 126 MET B O 1
ATOM 2070 N N . GLU B 1 127 ? 4.731 54.192 15.133 1.00 31.96 127 GLU B N 1
ATOM 2071 C CA . GLU B 1 127 ? 5.142 54.196 16.542 1.00 28.10 127 GLU B CA 1
ATOM 2072 C C . GLU B 1 127 ? 5.544 52.793 17.003 1.00 30.38 127 GLU B C 1
ATOM 20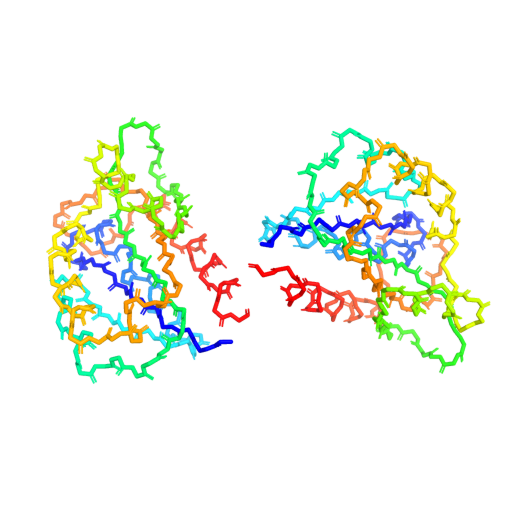73 O O . GLU B 1 127 ? 4.847 51.822 16.726 1.00 29.18 127 GLU B O 1
ATOM 2079 N N . LEU B 1 128 ? 6.672 52.691 17.705 1.00 28.61 128 LEU B N 1
ATOM 2080 C CA . LEU B 1 128 ? 7.060 51.440 18.350 1.00 28.73 128 LEU B CA 1
ATOM 2081 C C . LEU B 1 128 ? 6.185 51.231 19.583 1.00 32.83 128 LEU B C 1
ATOM 2082 O O . LEU B 1 128 ? 5.785 52.203 20.238 1.00 30.24 128 LEU B O 1
ATOM 2087 N N . SER B 1 129 ? 5.898 49.981 19.920 1.00 29.80 129 SER B N 1
ATOM 2088 C CA . SER B 1 129 ? 5.275 49.708 21.217 1.00 34.32 129 SER B CA 1
ATOM 2089 C C . SER B 1 129 ? 6.207 50.172 22.335 1.00 35.17 129 SER B C 1
ATOM 2090 O O . SER B 1 129 ? 7.416 50.218 22.140 1.00 32.22 129 SER B O 1
ATOM 2093 N N . ASP B 1 130 ? 5.663 50.505 23.509 1.00 33.83 130 ASP B N 1
ATOM 2094 C CA . ASP B 1 130 ? 6.506 50.968 24.618 1.00 32.80 130 ASP B CA 1
ATOM 2095 C C . ASP B 1 130 ? 7.519 49.924 25.035 1.00 31.79 130 ASP B C 1
ATOM 2096 O O . ASP B 1 130 ? 8.606 50.263 25.501 1.00 34.09 130 ASP B O 1
ATOM 2101 N N . GLU B 1 131 ? 7.160 48.650 24.879 1.00 34.95 131 GLU B N 1
ATOM 2102 C CA . GLU B 1 131 ? 8.081 47.556 25.180 1.00 31.23 131 GLU B CA 1
ATOM 2103 C C . GLU B 1 131 ? 9.291 47.613 24.258 1.00 29.77 131 GLU B C 1
ATOM 2104 O O . GLU B 1 131 ? 10.422 47.383 24.673 1.00 27.96 131 GLU B O 1
ATOM 2110 N N . VAL B 1 132 ? 9.042 47.892 22.987 1.00 28.67 132 VAL B N 1
ATOM 2111 C CA . VAL B 1 132 ? 10.122 47.886 22.011 1.00 29.49 132 VAL B CA 1
ATOM 2112 C C . VAL B 1 132 ? 10.903 49.194 22.064 1.00 32.07 132 VAL B C 1
ATOM 2113 O O . VAL B 1 132 ? 12.107 49.241 21.759 1.00 28.45 132 VAL B O 1
ATOM 2117 N N . LYS B 1 133 ? 10.239 50.265 22.486 1.00 32.23 133 LYS B N 1
ATOM 2118 C CA . LYS B 1 133 ? 10.966 51.508 22.737 1.00 33.22 133 LYS B CA 1
ATOM 2119 C C . LYS B 1 133 ? 12.134 51.233 23.694 1.00 34.72 133 LYS B C 1
ATOM 2120 O O . LYS B 1 133 ? 13.236 51.764 23.518 1.00 33.79 133 LYS B O 1
ATOM 2126 N N . ALA B 1 134 ? 11.882 50.390 24.694 1.00 35.30 134 ALA B N 1
ATOM 2127 C CA . ALA B 1 134 ? 12.892 50.037 25.687 1.00 36.02 134 ALA B CA 1
ATOM 2128 C C . ALA B 1 134 ? 13.938 49.079 25.131 1.00 34.56 134 ALA B C 1
ATOM 2129 O O . ALA B 1 134 ? 15.143 49.220 25.403 1.00 36.10 134 ALA B O 1
ATOM 2131 N N . GLY B 1 135 ? 13.477 48.091 24.367 1.00 35.69 135 GLY B N 1
ATOM 2132 C CA . GLY B 1 135 ? 14.378 47.136 23.743 1.00 32.63 135 GLY B CA 1
ATOM 2133 C C . GLY B 1 135 ? 15.381 47.838 22.847 1.00 31.74 135 GLY B C 1
ATOM 2134 O O . GLY B 1 135 ? 16.553 47.453 22.772 1.00 33.03 135 GLY B O 1
ATOM 2135 N N . VAL B 1 136 ? 14.922 48.881 22.173 1.00 30.86 136 VAL B N 1
ATOM 2136 C CA . VAL B 1 136 ? 15.807 49.686 21.330 1.00 32.24 136 VAL B CA 1
ATOM 2137 C C . VAL B 1 136 ? 16.938 50.295 22.171 1.00 35.27 136 VAL B C 1
ATOM 2138 O O . VAL B 1 136 ? 18.105 50.214 21.793 1.00 31.42 136 VAL B O 1
ATOM 2142 N N . GLN B 1 137 ? 16.609 50.854 23.337 1.00 34.25 137 GLN B N 1
ATOM 2143 C CA . GLN B 1 137 ? 17.648 51.379 24.229 1.00 35.09 137 GLN B CA 1
ATOM 2144 C C . GLN B 1 137 ? 18.648 50.291 24.640 1.00 35.09 137 GLN B C 1
ATOM 2145 O O . GLN B 1 137 ? 19.856 50.515 24.602 1.00 39.27 137 GLN B O 1
ATOM 2151 N N . LYS B 1 138 ? 18.156 49.116 25.009 1.00 34.49 138 LYS B N 1
ATOM 2152 C CA . LYS B 1 138 ? 19.036 47.999 25.345 1.00 36.10 138 LYS B CA 1
ATOM 2153 C C . LYS B 1 138 ? 19.843 47.495 24.139 1.00 37.87 138 LYS B C 1
ATOM 2154 O O . LYS B 1 138 ? 20.971 47.010 24.298 1.00 35.51 138 LYS B O 1
ATOM 2156 N N . ALA B 1 139 ? 19.289 47.604 22.931 1.00 36.16 139 ALA B N 1
ATOM 2157 C CA . ALA B 1 139 ? 20.070 47.227 21.747 1.00 33.37 139 ALA B CA 1
ATOM 2158 C C . ALA B 1 139 ? 21.193 48.231 21.503 1.00 31.21 139 ALA B C 1
ATOM 2159 O O . ALA B 1 139 ? 22.325 47.853 21.149 1.00 34.17 139 ALA B O 1
ATOM 2161 N N . VAL B 1 140 ? 20.866 49.510 21.663 1.00 32.01 140 VAL B N 1
ATOM 2162 C CA . VAL B 1 140 ? 21.827 50.586 21.486 1.00 38.07 140 VAL B CA 1
ATOM 2163 C C . VAL B 1 140 ? 22.998 50.405 22.459 1.00 41.54 140 VAL B C 1
ATOM 2164 O O . VAL B 1 140 ? 24.155 50.595 22.074 1.00 36.70 140 VAL B O 1
ATOM 2168 N N . GLU B 1 141 ? 22.704 50.004 23.699 1.00 38.70 141 GLU B N 1
ATOM 2169 C CA . GLU B 1 141 ? 23.762 49.782 24.694 1.00 40.19 141 GLU B CA 1
ATOM 2170 C C . GLU B 1 141 ? 24.704 48.642 24.290 1.00 43.60 141 GLU B C 1
ATOM 2171 O O . GLU B 1 141 ? 25.930 48.775 24.393 1.00 42.17 141 GLU B O 1
ATOM 2173 N N . ILE B 1 142 ? 24.132 47.535 23.821 1.00 39.37 142 ILE B N 1
ATOM 2174 C CA . ILE B 1 142 ? 24.920 46.399 23.340 1.00 38.42 142 ILE B CA 1
ATOM 2175 C C . ILE B 1 142 ? 25.772 46.804 22.151 1.00 40.22 142 ILE B C 1
ATOM 2176 O O . ILE B 1 142 ? 26.944 46.437 22.057 1.00 43.77 142 ILE B O 1
ATOM 2181 N N . ALA B 1 143 ? 25.192 47.572 21.239 1.00 37.84 143 ALA B N 1
ATOM 2182 C CA . ALA B 1 143 ? 25.938 48.027 20.077 1.00 41.18 143 ALA B CA 1
ATOM 2183 C C . ALA B 1 143 ? 27.082 48.962 20.476 1.00 44.97 143 ALA B C 1
ATOM 2184 O O . ALA B 1 143 ? 28.193 48.839 19.961 1.00 45.09 143 ALA B O 1
ATOM 2186 N N . GLU B 1 144 ? 26.806 49.901 21.380 1.00 40.33 144 GLU B N 1
ATOM 2187 C CA . GLU B 1 144 ? 27.837 50.838 21.830 1.00 48.26 144 GLU B CA 1
ATOM 2188 C C . GLU B 1 144 ? 28.996 50.079 22.459 1.00 48.49 144 GLU B C 1
ATOM 2189 O O . GLU B 1 144 ? 30.161 50.432 22.273 1.00 49.77 144 GLU B O 1
ATOM 2195 N N . LYS B 1 145 ? 28.654 49.033 23.204 1.00 42.12 145 LYS B N 1
ATOM 2196 C CA . LYS B 1 145 ? 29.629 48.156 23.832 1.00 47.85 145 LYS B CA 1
ATOM 2197 C C . LYS B 1 145 ? 30.498 47.451 22.788 1.00 53.65 145 LYS B C 1
ATOM 2198 O O . LYS B 1 145 ? 31.683 47.208 23.012 1.00 51.66 145 LYS B O 1
ATOM 2204 N N . LEU B 1 146 ? 29.909 47.136 21.638 1.00 48.21 146 LEU B N 1
ATOM 2205 C CA . LEU B 1 146 ? 30.627 46.412 20.592 1.00 48.75 146 LEU B CA 1
ATOM 2206 C C . LEU B 1 146 ? 31.407 47.342 19.663 1.00 48.45 146 LEU B C 1
ATOM 2207 O O . LEU B 1 146 ? 32.373 46.919 19.030 1.00 51.27 146 LEU B O 1
ATOM 2212 N N . ALA B 1 147 ? 30.986 48.603 19.579 1.00 48.01 147 ALA B N 1
ATOM 2213 C CA . ALA B 1 147 ? 31.521 49.525 18.577 1.00 50.25 147 ALA B CA 1
ATOM 2214 C C . ALA B 1 147 ? 32.736 50.302 19.063 1.00 55.73 147 ALA B C 1
ATOM 2215 O O . ALA B 1 147 ? 33.502 50.827 18.255 1.00 58.50 147 ALA B O 1
ATOM 2217 N N . LYS B 1 148 ? 32.906 50.386 20.378 1.00 56.76 148 LYS B N 1
ATOM 2218 C CA . LYS B 1 148 ? 34.051 51.080 20.964 1.00 58.36 148 LYS B CA 1
ATOM 2219 C C . LYS B 1 148 ? 34.605 50.298 22.149 1.00 63.50 148 LYS B C 1
ATOM 2220 O O . LYS B 1 148 ? 34.671 49.068 22.119 1.00 59.79 148 LYS B O 1
#

Solvent-accessible surface area: 14432 Å² total; per-residue (Å²): 131,115,18,0,1,0,0,1,3,59,45,99,60,58,0,30,0,0,0,8,40,0,0,95,52,0,52,157,102,63,20,59,30,22,64,1,11,102,65,8,101,123,0,64,147,64,28,96,6,6,78,40,1,0,0,0,0,1,2,94,12,128,153,44,60,58,15,78,34,14,71,17,41,36,89,81,0,69,62,58,18,160,73,46,2,133,2,82,24,2,105,63,5,30,120,6,3,86,92,20,24,76,135,35,122,130,3,117,85,12,76,19,13,0,0,0,0,2,7,120,33,42,98,133,21,128,69,24,25,104,72,0,108,65,0,5,101,129,0,5,88,35,0,41,141,25,8,98,153,115,17,0,1,1,0,2,4,60,56,97,67,47,0,13,0,0,0,7,55,0,0,86,54,0,47,148,104,66,30,56,30,24,61,1,6,97,64,13,97,119,2,62,144,60,24,97,9,8,73,16,2,0,2,0,0,0,4,50,31,145,102,71,51,54,13,79,38,20,77,46,51,33,130,92,4,59,64,14,18,175,94,143,22,113,14,46,20,4,115,73,6,16,118,9,5,121,89,18,26,70,137,34,61,106,3,139,181,13,68,14,14,6,0,0,0,1,8,101,75,57,78,133,18,128,112,13,17,105,77,0,80,61,2,4,107,47,0,5,56,42,0,59,69,9,6,157

Radius of gyration: 22.34 Å; Cα contacts (8 Å, |Δi|>4): 657; chains: 2; bounding box: 55×40×62 Å

Secondary structure (DSSP, 8-state):
--EEEEEES-TTBGGGGHHHHHHHHHHHTT--EEEEET-GGGGTTT----SEEEEEEEEB-SSS-TT-EEEEETTHHHHHTTTT-B-HHHHHHHHHHHHHHHH-HHHHHSEEEEEEEE-S--SSBSS--HHHHHHHHHHHHHHHHH--/--EEEEEE--TTBGGGGHHHHHHHHHHHTT--EEEEET-TTHHHHH----SEEEEEEEEE-SSSPTT-EEEEETHHHHHHHHHT-EESSSGGGHHHHHHHHHH-HHHHTSEEEEEEEE-S--SSBSPPPHHHHHHHHHHHHHHHHHH-

InterPro domains:
  IPR000671 Peptidase A31 family [PF01750] (28-144)
  IPR000671 Peptidase A31 family [PR00446] (3-15)
  IPR000671 Peptidase A31 family [PR00446] (15-26)
  IPR000671 Peptidase A31 family [PR00446] (51-61)
  IPR000671 Peptidase A31 family [PR00446] (63-79)
  IPR000671 Peptidase A31 family [PTHR30302] (1-146)
  IPR000671 Peptidase A31 family [TIGR00072] (4-145)
  IPR023430 Peptidase HybD-like domain superfamily [G3DSA:3.40.50.1450] (1-148)
  IPR023430 Peptidase HybD-like domain superfamily [SSF53163] (1-146)

Nearest PDB structures (foldseek):
  5ija-assembly2_B  TM=9.963E-01  e=1.377E-30  Thermococcus kodakarensis KOD1
  1cfz-assembly2_B  TM=8.242E-01  e=7.047E-12  Escherichia coli
  2kml-assembly1_A  TM=7.781E-01  e=4.904E-10  Escherichia coli IAI1
  5ttx-assembly1_A  TM=7.009E-01  e=8.267E-10  Thaumarchaeota archaeon SCGC AB-539-E09
  5ttx-assembly3_C  TM=6.831E-01  e=1.073E-09  Thaumarchaeota archaeon SCGC AB-539-E09

Foldseek 3Di:
DAEEEEFEADLQQALRCLSVVLQVVVVVVPHHYDDCHQNLCSVVVPDDLGQAYEYEGEKAFDVDDALDKDKDWDPVVVVCCVPGIGDVRVVSNVVVLVVVCVVDVSSVNHIYMYMYGYADGRHGDRHYDPSNVNSSVVSSVVVVVVGD/DAEEEEQEADQFFALQNLSVVLQVVVVVVVHHYDDCHQNLCVCVVVPDLGQAYEYEGEWEAPPDDALAKDKDWDPRVVVCCPPGIGTPRVVSCVVVLVVVCVVPVSSVRGIYMYIYGYADGGHGHRHYDPSSVNSSVVSSVVVVVVRD

Organism: Thermococcus kodakarensis (strain ATCC BAA-918 / JCM 12380 / KOD1) (NCBI:txid69014)

B-factor: mean 42.82, std 10.68, range [22.33, 85.74]

Sequence (296 aa):
MRVLILALGNELMKDDGAGLKAGRILAEKGYNVLEVGTDIFRLANHYNGEERIVIIDAILSDKLKPGEVVHFSGEEIFEKLKAEIRSAHFMGAIDGLKLLMALDERLKRAEIHFIGIVAKEIDLGMELSDEVKAGVQKAVEIAEKLAKMRVLILALGNELMKDDGAGLKAGRILAEKGYNVLEVGTDIFRLANHYNGEERIVIIDAILSDKLKPGEVVHFSGEEIFEKLKAEIRSAHFMGAIDGLKLLMALDERLKRAEIHFIGIVAKEIDLGMELSDEVKAGVQKAVEIAEKLAK